Protein AF-A0A6M0C1S3-F1 (afdb_monomer_lite)

Foldseek 3Di:
DVVVVVVVVVVVVVCPDPVNVCVVVVVVCVVVVHPPDDDPVNVLVVLLVLLLVLLLQLLLLVLVDDVVVVPVVLVVLLVQLLVLLVVQLVVQCPDPPGPSLNSNVVSLVVQQDFSVNVSVVVVVCVVVVNDDRSNPSVSRCSRHLSNNLNSVVVSLVVVQVVVVVVVVVVVVVVVVVCPPDDDDDDDPDPPPRPPPDSVVSSVVVCVDSSNVSSNNSSVCNNPPVCVVVVD

Sequence (231 aa):
MDFFSDFLTLFLAKLQSPTLGFLIGGMVVAAVNSRLAIPDAIYKFIVFMLLIRVGLSGGMAIREADLLQMLLPAVFAMATGIAIVFIGRYTLGLLPNVKTVDAIATAGLFGAVSGSTLAAALSLMEEENILYEDWAGALYPFMDIPALVTAIVLASVYLSKQRDTAHEDLSKQEYLSKQGITARGYPKRDTAGQRVKIWPIIKESLQGSALSALLLGLALGILTQPERVYD

Radius of gyration: 24.74 Å; chains: 1; bounding box: 84×39×50 Å

pLDDT: mean 84.08, std 12.61, range [40.41, 97.56]

Secondary structure (DSSP, 8-state):
-HHHHHHHHHHHHHHTSHHHHHHHHHHHHHHTT------HHHHHHHHHHHHHHHHHHHHHHHHHS-HHHHHHHHHHHHHHHHHHHHHHHHHHHTSTT--HHHHHHHHHHHHS--HHHHHHHHHHHHHTT----GGGGGGHHHHHHHHHHHHHHHHHHHHHHHHHHHHHHHHHHHHHHTTTS---PPP----------HHHHHHHHHTSHHHHHHHHHHHHHHHS-THHHH-

Structure (mmCIF, N/CA/C/O backbone):
data_AF-A0A6M0C1S3-F1
#
_entry.id   AF-A0A6M0C1S3-F1
#
loop_
_atom_site.group_PDB
_atom_site.id
_atom_site.type_symbol
_atom_site.label_atom_id
_atom_site.label_alt_id
_atom_site.label_comp_id
_atom_site.label_asym_id
_atom_site.label_entity_id
_atom_site.label_seq_id
_atom_site.pdbx_PDB_ins_code
_atom_site.Cartn_x
_atom_site.Cartn_y
_atom_site.Cartn_z
_atom_site.occupancy
_atom_site.B_iso_or_equiv
_atom_site.auth_seq_id
_atom_site.auth_comp_id
_atom_site.auth_asym_id
_atom_site.auth_atom_id
_atom_site.pdbx_PDB_model_num
ATOM 1 N N . MET A 1 1 ? -29.155 -15.897 -26.712 1.00 59.28 1 MET A N 1
ATOM 2 C CA . MET A 1 1 ? -28.133 -14.881 -27.068 1.00 59.28 1 MET A CA 1
ATOM 3 C C . MET A 1 1 ? -27.863 -13.958 -25.877 1.00 59.28 1 MET A C 1
ATOM 5 O O . MET A 1 1 ? -27.246 -12.916 -26.037 1.00 59.28 1 MET A O 1
ATOM 9 N N . ASP A 1 2 ? -28.251 -14.387 -24.675 1.00 77.81 2 ASP A N 1
ATOM 10 C CA . ASP A 1 2 ? -28.462 -13.502 -23.528 1.00 77.81 2 ASP A CA 1
ATOM 11 C C . ASP A 1 2 ? -27.186 -13.283 -22.714 1.00 77.81 2 ASP A C 1
ATOM 13 O O . ASP A 1 2 ? -26.966 -12.207 -22.186 1.00 77.81 2 ASP A O 1
ATOM 17 N N . PHE A 1 3 ? -26.252 -14.240 -22.722 1.00 89.00 3 PHE A N 1
ATOM 18 C CA . PHE A 1 3 ? -24.993 -14.092 -21.985 1.00 89.00 3 PHE A CA 1
ATOM 19 C C . PHE A 1 3 ? -24.155 -12.887 -22.441 1.00 89.00 3 PHE A C 1
ATOM 21 O O . PHE A 1 3 ? -23.626 -12.156 -21.612 1.00 89.00 3 PHE A O 1
ATOM 28 N N . PHE A 1 4 ? -24.015 -12.670 -23.753 1.00 91.50 4 PHE A N 1
ATOM 29 C CA . PHE A 1 4 ? -23.198 -11.567 -24.268 1.00 91.50 4 PHE A CA 1
ATOM 30 C C . PHE A 1 4 ? -23.862 -10.209 -24.047 1.00 91.50 4 PHE A C 1
ATOM 32 O O . PHE A 1 4 ? -23.163 -9.248 -23.732 1.00 91.50 4 PHE A O 1
ATOM 39 N N . SER A 1 5 ? -25.189 -10.124 -24.189 1.00 91.69 5 SER A N 1
ATOM 40 C CA . SER A 1 5 ? -25.923 -8.900 -23.870 1.00 91.69 5 SER A CA 1
ATOM 41 C C . SER A 1 5 ? -25.873 -8.609 -22.377 1.00 91.69 5 SER A C 1
ATOM 43 O O . SER A 1 5 ? -25.579 -7.478 -22.004 1.00 91.69 5 SER A O 1
ATOM 45 N N . ASP A 1 6 ? -26.064 -9.613 -21.525 1.00 91.12 6 ASP A N 1
ATOM 46 C CA . ASP A 1 6 ? -26.030 -9.451 -20.073 1.00 91.12 6 ASP A CA 1
ATOM 47 C C . ASP A 1 6 ? -24.631 -9.052 -19.612 1.00 91.12 6 ASP A C 1
ATOM 49 O O . ASP A 1 6 ? -24.483 -8.051 -18.915 1.00 91.12 6 ASP A O 1
ATOM 53 N N . PHE A 1 7 ? -23.589 -9.753 -20.078 1.00 93.31 7 PHE A N 1
ATOM 54 C CA . PHE A 1 7 ? -22.198 -9.391 -19.812 1.00 93.31 7 PHE A CA 1
ATOM 55 C C . PHE A 1 7 ? -21.907 -7.954 -20.236 1.00 93.31 7 PHE A C 1
ATOM 57 O O . PHE A 1 7 ? -21.350 -7.197 -19.448 1.00 93.31 7 PHE A O 1
ATOM 64 N N . LEU A 1 8 ? -22.289 -7.559 -21.454 1.00 92.38 8 LEU A N 1
ATOM 65 C CA . LEU A 1 8 ? -22.021 -6.211 -21.948 1.00 92.38 8 LEU A CA 1
ATOM 66 C C . LEU A 1 8 ? -22.781 -5.157 -21.135 1.00 92.38 8 LEU A C 1
ATOM 68 O O . LEU A 1 8 ? -22.220 -4.109 -20.834 1.00 92.38 8 LEU A O 1
ATOM 72 N N . THR A 1 9 ? -24.019 -5.444 -20.734 1.00 92.25 9 THR A N 1
ATOM 73 C CA . THR A 1 9 ? -24.844 -4.531 -19.929 1.00 92.25 9 THR A CA 1
ATOM 74 C C . THR A 1 9 ? -24.263 -4.363 -18.524 1.00 92.25 9 THR A C 1
ATOM 76 O O . THR A 1 9 ? -24.089 -3.236 -18.066 1.00 92.25 9 THR A O 1
ATOM 79 N N . LEU A 1 10 ? -23.876 -5.461 -17.868 1.00 88.50 10 LEU A N 1
ATOM 80 C CA . LEU A 1 10 ? -23.198 -5.458 -16.566 1.00 88.50 10 LEU A CA 1
ATOM 81 C C . LEU A 1 10 ? -21.825 -4.783 -16.638 1.00 88.50 10 LEU A C 1
ATOM 83 O O . LEU A 1 10 ? -21.474 -3.995 -15.764 1.00 88.50 10 LEU A O 1
ATOM 87 N N . PHE A 1 11 ? -21.056 -5.056 -17.689 1.00 88.31 11 PHE A N 1
ATOM 88 C CA . PHE A 1 11 ? -19.749 -4.450 -17.909 1.00 88.31 11 PHE A CA 1
ATOM 89 C C . PHE A 1 11 ? -19.861 -2.937 -18.119 1.00 88.31 11 PHE A C 1
ATOM 91 O O . PHE A 1 11 ? -19.137 -2.179 -17.479 1.00 88.31 11 PHE A O 1
ATOM 98 N N . LEU A 1 12 ? -20.801 -2.484 -18.955 1.00 87.88 12 LEU A N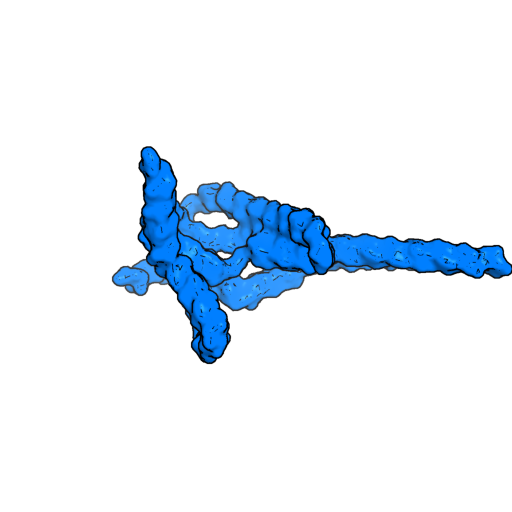 1
ATOM 99 C CA . LEU A 1 12 ? -21.075 -1.060 -19.163 1.00 87.88 12 LEU A CA 1
ATOM 100 C C . LEU A 1 12 ? -21.562 -0.387 -17.878 1.00 87.88 12 LEU A C 1
ATOM 102 O O . LEU A 1 12 ? -21.088 0.700 -17.558 1.00 87.88 12 LEU A O 1
ATOM 106 N N . ALA A 1 13 ? -22.437 -1.043 -17.113 1.00 85.44 13 ALA A N 1
ATOM 107 C CA . ALA A 1 13 ? -22.882 -0.540 -15.818 1.00 85.44 13 ALA A CA 1
ATOM 108 C C . ALA A 1 13 ? -21.708 -0.386 -14.838 1.00 85.44 13 ALA A C 1
ATOM 110 O O . ALA A 1 13 ? -21.607 0.626 -14.150 1.00 85.44 13 ALA A O 1
ATOM 111 N N . LYS A 1 14 ? -20.767 -1.339 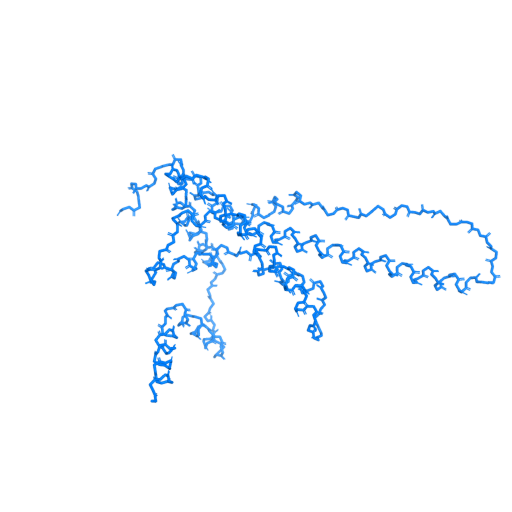-14.813 1.00 83.25 14 LYS A N 1
ATOM 112 C CA . LYS A 1 14 ? -19.568 -1.238 -13.971 1.00 83.25 14 LYS A CA 1
ATOM 113 C C . LYS A 1 14 ? -18.575 -0.190 -14.465 1.00 83.25 14 LYS A C 1
ATOM 115 O O . LYS A 1 14 ? -18.004 0.501 -13.630 1.00 83.25 14 LYS A O 1
ATOM 120 N N . LEU A 1 15 ? -18.420 0.008 -15.776 1.00 83.44 15 LEU A N 1
ATOM 121 C CA . LEU A 1 15 ? -17.620 1.109 -16.334 1.00 83.44 15 LEU A CA 1
ATOM 122 C C . LEU A 1 15 ? -18.151 2.499 -15.949 1.00 83.44 15 LEU A C 1
ATOM 124 O O . LEU A 1 15 ? -17.382 3.458 -15.950 1.00 83.44 15 LEU A O 1
ATOM 128 N N . GLN A 1 16 ? -19.441 2.608 -15.625 1.00 84.19 16 GLN A N 1
ATOM 129 C CA . GLN A 1 16 ? -20.083 3.844 -15.178 1.00 84.19 16 GLN A CA 1
ATOM 130 C C . GLN A 1 16 ? -19.929 4.113 -13.672 1.00 84.19 16 GLN A C 1
ATOM 132 O O . GLN A 1 16 ? -20.466 5.111 -13.191 1.00 84.19 16 GLN A O 1
ATOM 137 N N . SER A 1 17 ? -19.192 3.281 -12.924 1.00 84.12 17 SER A N 1
ATOM 138 C CA . SER A 1 17 ? -18.911 3.564 -11.514 1.00 84.12 17 SER A CA 1
ATOM 139 C C . SER A 1 17 ? -18.087 4.852 -11.363 1.00 84.12 17 SER A C 1
ATOM 141 O O . SER A 1 17 ? -17.223 5.131 -12.205 1.00 84.12 17 SER A O 1
ATOM 143 N N . PRO A 1 18 ? -18.286 5.643 -10.293 1.00 84.12 18 PRO A N 1
ATOM 144 C CA . PRO A 1 18 ? -17.523 6.868 -10.068 1.00 84.12 18 PRO A CA 1
ATOM 145 C C . PRO A 1 18 ? -16.012 6.639 -10.078 1.00 84.12 18 PRO A C 1
ATOM 147 O O . PRO A 1 18 ? -15.276 7.419 -10.681 1.00 84.12 18 PRO A O 1
ATOM 150 N N . THR A 1 19 ? -15.531 5.542 -9.485 1.00 82.25 19 THR A N 1
ATOM 151 C CA . THR A 1 19 ? -14.099 5.213 -9.444 1.00 82.25 19 THR A CA 1
ATOM 152 C C . THR A 1 19 ? -13.504 5.047 -10.843 1.00 82.25 19 THR A C 1
ATOM 154 O O . THR A 1 19 ? -12.467 5.641 -11.149 1.00 82.25 19 THR A O 1
ATOM 157 N N . LEU A 1 20 ? -14.161 4.273 -11.717 1.00 83.31 20 LEU A N 1
ATOM 158 C CA . LEU A 1 20 ? -13.698 4.082 -13.093 1.00 83.31 20 LEU A CA 1
ATOM 159 C C . LEU A 1 20 ? -13.927 5.330 -13.943 1.00 83.31 20 LEU A C 1
ATOM 161 O O . LEU A 1 20 ? -13.070 5.666 -14.757 1.00 83.31 20 LEU A O 1
ATOM 165 N N . GLY A 1 21 ? -15.012 6.066 -13.706 1.00 87.12 21 GLY A N 1
ATOM 166 C CA . GLY A 1 21 ? -15.276 7.357 -14.334 1.00 87.12 21 GLY A CA 1
ATOM 167 C C . GLY A 1 21 ? -14.171 8.378 -14.059 1.00 87.12 21 GLY A C 1
ATOM 168 O O . GLY A 1 21 ? -13.670 8.998 -14.996 1.00 87.12 21 GLY A O 1
ATOM 169 N N . PHE A 1 22 ? -13.717 8.512 -12.808 1.00 87.00 22 PHE A N 1
ATOM 170 C CA . PHE A 1 22 ? -12.589 9.381 -12.455 1.00 87.00 22 PHE A CA 1
ATOM 171 C C . PHE A 1 22 ? -11.262 8.890 -13.045 1.00 87.00 22 PHE A C 1
ATOM 173 O O . PHE A 1 22 ? -10.469 9.711 -13.508 1.00 87.00 22 PHE A O 1
ATOM 180 N N . LEU A 1 23 ? -11.024 7.574 -13.088 1.00 87.94 23 LEU A N 1
ATOM 181 C CA . LEU A 1 23 ? -9.828 6.995 -13.708 1.00 87.94 23 LEU A CA 1
ATOM 182 C C . LEU A 1 23 ? -9.786 7.267 -15.222 1.00 87.94 23 LEU A C 1
ATOM 184 O O . LEU A 1 23 ? -8.805 7.806 -15.733 1.00 87.94 23 LEU A O 1
ATOM 188 N N . ILE A 1 24 ? -10.854 6.915 -15.941 1.00 89.88 24 ILE A N 1
ATOM 189 C CA . ILE A 1 24 ? -10.973 7.089 -17.394 1.00 89.88 24 ILE A CA 1
ATOM 190 C C . ILE A 1 24 ? -11.005 8.574 -17.743 1.00 89.88 24 ILE A C 1
ATOM 192 O O . ILE A 1 24 ? -10.278 9.007 -18.633 1.00 89.88 24 ILE A O 1
ATOM 196 N N . GLY A 1 25 ? -11.785 9.373 -17.016 1.00 90.19 25 GLY A N 1
ATOM 197 C CA . GLY A 1 25 ? -11.837 10.822 -17.177 1.00 90.19 25 GLY A CA 1
ATOM 198 C C . GLY A 1 25 ? -10.468 11.464 -16.967 1.00 90.19 25 GLY A C 1
ATOM 199 O O . GLY A 1 25 ? -10.034 12.252 -17.803 1.00 90.19 25 GLY A O 1
ATOM 200 N N . GLY A 1 26 ? -9.740 11.068 -15.920 1.00 90.62 26 GLY A N 1
ATOM 201 C CA . GLY A 1 26 ? -8.367 11.508 -15.675 1.00 90.62 26 GLY A CA 1
ATOM 202 C C . GLY A 1 26 ? -7.417 11.150 -16.820 1.00 90.62 26 GLY A C 1
ATOM 203 O O . GLY A 1 26 ? -6.659 12.006 -17.273 1.00 90.62 26 GLY A O 1
ATOM 204 N N . MET A 1 27 ? -7.504 9.924 -17.351 1.00 91.81 27 MET A N 1
ATOM 205 C CA . MET A 1 27 ? -6.729 9.504 -18.526 1.00 91.81 27 MET A CA 1
ATOM 206 C C . MET A 1 27 ? -7.068 10.324 -19.773 1.00 91.81 27 MET A C 1
ATOM 208 O O . MET A 1 27 ? -6.158 10.753 -20.476 1.00 91.81 27 MET A O 1
ATOM 212 N N . VAL A 1 28 ? -8.349 10.584 -20.044 1.00 94.00 28 VAL A N 1
ATOM 213 C CA . VAL A 1 28 ? -8.787 11.399 -21.190 1.00 94.00 28 VAL A CA 1
ATOM 214 C C . VAL A 1 28 ? -8.300 12.841 -21.047 1.00 94.00 28 VAL A C 1
ATOM 216 O O . VAL A 1 28 ? -7.750 13.398 -21.995 1.00 94.00 28 VAL A O 1
ATOM 219 N N . VAL A 1 29 ? -8.434 13.432 -19.857 1.00 93.62 29 VAL A N 1
ATOM 220 C CA . VAL A 1 29 ? -7.948 14.785 -19.543 1.00 93.62 29 VAL A CA 1
ATOM 221 C C . VAL A 1 29 ? -6.427 14.880 -19.719 1.00 93.62 29 VAL A C 1
ATOM 223 O O . VAL A 1 29 ? -5.935 15.853 -20.295 1.00 93.62 29 VAL A O 1
ATOM 226 N N . ALA A 1 30 ? -5.679 13.862 -19.290 1.00 91.19 30 ALA A N 1
ATOM 227 C CA . ALA A 1 30 ? -4.238 13.777 -19.518 1.00 91.19 30 ALA A CA 1
ATOM 228 C C . ALA A 1 30 ? -3.895 13.594 -21.008 1.00 91.19 30 ALA A C 1
ATOM 230 O O . ALA A 1 30 ? -2.971 14.235 -21.507 1.00 91.19 30 ALA A O 1
ATOM 231 N N . ALA A 1 31 ? -4.659 12.779 -21.743 1.00 95.00 31 ALA A N 1
ATOM 232 C CA . ALA A 1 31 ? -4.449 12.519 -23.168 1.00 95.00 31 ALA A CA 1
ATOM 233 C C . ALA A 1 31 ? -4.660 13.766 -24.042 1.00 95.00 31 ALA A C 1
ATOM 235 O O . ALA A 1 31 ? -3.946 13.949 -25.026 1.00 95.00 31 ALA A O 1
ATOM 236 N N . VAL A 1 32 ? -5.576 14.665 -23.662 1.00 96.19 32 VAL A N 1
ATOM 237 C CA . VAL A 1 32 ? -5.743 15.978 -24.321 1.00 96.19 32 VAL A CA 1
ATOM 238 C C . VAL A 1 32 ? -4.725 17.026 -23.850 1.00 96.19 32 VAL A C 1
ATOM 240 O O . VAL A 1 32 ? -4.855 18.206 -24.171 1.00 96.19 32 VAL A O 1
ATOM 243 N N . ASN A 1 33 ? -3.701 16.605 -23.099 1.00 91.19 33 ASN A N 1
ATOM 244 C CA . ASN A 1 33 ? -2.623 17.440 -22.572 1.00 91.19 33 ASN A CA 1
ATOM 245 C C . ASN A 1 33 ? -3.136 18.612 -21.710 1.00 91.19 33 ASN A C 1
ATOM 247 O O . ASN A 1 33 ? -2.595 19.723 -21.734 1.00 91.19 33 ASN A O 1
ATOM 251 N N . SER A 1 34 ? -4.226 18.374 -20.972 1.00 91.62 34 SER A N 1
ATOM 252 C CA . SER A 1 34 ? -4.797 19.360 -20.060 1.00 91.62 34 SER A CA 1
ATOM 253 C C . SER A 1 34 ? -3.808 19.710 -18.952 1.00 91.62 34 SER A C 1
ATOM 255 O O . SER A 1 34 ? -3.095 18.858 -18.428 1.00 91.62 34 SER A O 1
ATOM 257 N N . ARG A 1 35 ? -3.821 20.975 -18.530 1.00 86.25 35 ARG A N 1
ATOM 258 C CA . ARG A 1 35 ? -3.046 21.453 -17.375 1.00 86.25 35 ARG A CA 1
ATOM 259 C C . ARG A 1 35 ? -3.769 21.235 -16.045 1.00 86.25 35 ARG A C 1
ATOM 261 O O . ARG A 1 35 ? -3.386 21.839 -15.045 1.00 86.25 35 ARG A O 1
ATOM 268 N N . LEU A 1 36 ? -4.829 20.422 -16.033 1.00 84.75 36 LEU A N 1
ATOM 269 C CA . LEU A 1 36 ? -5.534 20.057 -14.811 1.00 84.75 36 LEU A CA 1
ATOM 270 C C . LEU A 1 36 ? -4.611 19.199 -13.939 1.00 84.75 36 LEU A C 1
ATOM 272 O O . LEU A 1 36 ? -4.520 17.987 -14.105 1.00 84.75 36 LEU A O 1
ATOM 276 N N . ALA A 1 37 ? -3.918 19.853 -13.014 1.00 83.19 37 ALA A N 1
ATOM 277 C CA . ALA A 1 37 ? -3.067 19.22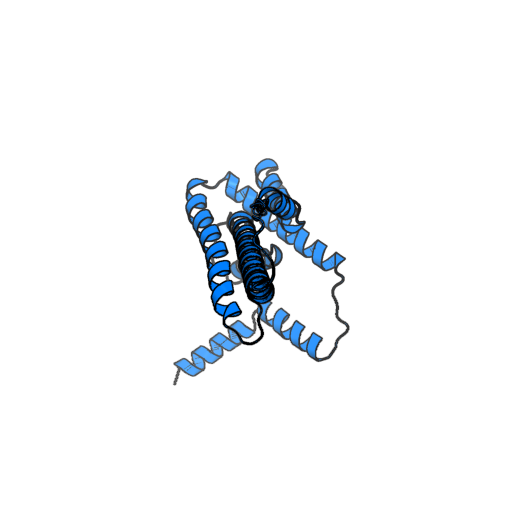1 -12.023 1.00 83.19 37 ALA A CA 1
ATOM 278 C C . ALA A 1 37 ? -3.566 19.606 -10.632 1.00 83.19 37 ALA A C 1
ATOM 280 O O . ALA A 1 37 ? -3.736 20.787 -10.325 1.00 83.19 37 ALA A O 1
ATOM 281 N N . ILE A 1 38 ? -3.793 18.605 -9.784 1.00 86.62 38 ILE A N 1
ATOM 282 C CA . ILE A 1 38 ? -4.079 18.831 -8.369 1.00 86.62 38 ILE A CA 1
ATOM 283 C C . ILE A 1 38 ? -2.740 19.131 -7.682 1.00 86.62 38 ILE A C 1
ATOM 285 O O . ILE A 1 38 ? -1.817 18.321 -7.800 1.00 86.62 38 ILE A O 1
ATOM 289 N N . PRO A 1 39 ? -2.590 20.269 -6.979 1.00 91.62 39 PRO A N 1
ATOM 290 C CA . PRO A 1 39 ? -1.355 20.572 -6.268 1.00 91.62 39 PRO A CA 1
ATOM 291 C C . PRO A 1 39 ? -1.011 19.481 -5.247 1.00 91.62 39 PRO A C 1
ATOM 293 O O . PRO A 1 39 ? -1.883 19.012 -4.515 1.00 91.62 39 PRO A O 1
ATOM 296 N N . ASP A 1 40 ? 0.271 19.130 -5.141 1.00 88.44 40 ASP A N 1
ATOM 297 C CA . ASP A 1 40 ? 0.755 18.055 -4.258 1.00 88.44 40 ASP A CA 1
ATOM 298 C C . ASP A 1 40 ? 0.343 18.255 -2.786 1.00 88.44 40 ASP A C 1
ATOM 300 O O . ASP A 1 40 ? -0.017 17.307 -2.091 1.00 88.44 40 ASP A O 1
ATOM 304 N N . ALA A 1 41 ? 0.294 19.507 -2.320 1.00 92.44 41 ALA A N 1
ATOM 305 C CA . ALA A 1 41 ? -0.194 19.836 -0.981 1.00 92.44 41 ALA A CA 1
ATOM 306 C C . ALA A 1 41 ? -1.661 19.420 -0.759 1.00 92.44 41 ALA A C 1
ATOM 308 O O . ALA A 1 41 ? -1.994 18.894 0.301 1.00 92.44 41 ALA A O 1
ATOM 309 N N . ILE A 1 42 ? -2.525 19.613 -1.763 1.00 92.19 42 ILE A N 1
ATOM 310 C CA . ILE A 1 42 ? -3.942 19.234 -1.699 1.00 92.19 42 ILE A CA 1
ATOM 311 C C . ILE A 1 42 ? -4.077 17.713 -1.713 1.00 92.19 42 ILE A C 1
ATOM 313 O O . ILE A 1 42 ? -4.803 17.160 -0.892 1.00 92.19 42 ILE A O 1
ATOM 317 N N . TYR A 1 43 ? -3.326 17.029 -2.581 1.00 87.00 43 TYR A N 1
ATOM 318 C CA . TYR A 1 43 ? -3.297 15.567 -2.612 1.00 87.00 43 TYR A CA 1
ATOM 319 C C . TYR A 1 43 ? -2.894 14.984 -1.251 1.00 87.00 43 TYR A C 1
ATOM 321 O O . TYR A 1 43 ? -3.621 14.174 -0.679 1.00 87.00 43 TYR A O 1
ATOM 329 N N . LYS A 1 44 ? -1.777 15.451 -0.681 1.00 87.19 44 LYS A N 1
ATOM 330 C CA . LYS A 1 44 ? -1.293 15.005 0.633 1.00 87.19 44 LYS A CA 1
ATOM 331 C C . LYS A 1 44 ? -2.297 15.278 1.747 1.00 87.19 44 LYS A C 1
ATOM 333 O O . LYS A 1 44 ? -2.475 14.420 2.606 1.00 87.19 44 LYS A O 1
ATOM 338 N N . PHE A 1 45 ? -2.959 16.434 1.724 1.00 90.06 45 PHE A N 1
ATOM 339 C CA . PHE A 1 45 ? -3.993 16.773 2.698 1.00 90.06 45 PHE A CA 1
ATOM 340 C C . PHE A 1 45 ? -5.203 15.832 2.609 1.00 90.06 45 PHE A C 1
ATOM 342 O O . PHE A 1 45 ? -5.636 15.311 3.634 1.00 90.06 45 PHE A O 1
ATOM 349 N N . ILE A 1 46 ? -5.704 15.552 1.401 1.00 88.69 46 ILE A N 1
ATOM 350 C CA . ILE A 1 46 ? -6.824 14.621 1.187 1.00 88.69 46 ILE A CA 1
ATOM 351 C C . ILE A 1 46 ? -6.455 13.221 1.683 1.00 88.69 46 ILE A C 1
ATOM 353 O O . ILE A 1 46 ? -7.211 12.621 2.443 1.00 88.69 46 ILE A O 1
ATOM 357 N N . VAL A 1 47 ? -5.280 12.709 1.304 1.00 85.44 47 VAL A N 1
ATOM 358 C CA . VAL A 1 47 ? -4.815 11.379 1.729 1.00 85.44 47 VAL A CA 1
ATOM 359 C C . VAL A 1 47 ? -4.657 11.305 3.245 1.00 85.44 47 VAL A C 1
ATOM 361 O O . VAL A 1 47 ? -5.085 10.332 3.859 1.00 85.44 47 VAL A O 1
ATOM 364 N N . PHE A 1 48 ? -4.089 12.340 3.862 1.00 88.19 48 PHE A N 1
ATOM 365 C CA . PHE A 1 48 ? -3.980 12.444 5.313 1.00 88.19 48 PHE A CA 1
ATOM 366 C C . PHE A 1 48 ? -5.355 12.407 5.993 1.00 88.19 48 PHE A C 1
ATOM 368 O O . PHE A 1 48 ? -5.550 11.627 6.922 1.00 88.19 48 PHE A O 1
ATOM 375 N N . MET A 1 49 ? -6.318 13.197 5.508 1.00 89.12 49 MET A N 1
ATOM 376 C CA . MET A 1 49 ? -7.674 13.241 6.058 1.00 89.12 49 MET A CA 1
ATOM 377 C C . MET A 1 49 ? -8.382 11.887 5.929 1.00 89.12 49 MET A C 1
ATOM 379 O O . MET A 1 49 ? -8.971 11.408 6.896 1.00 89.12 49 MET A O 1
ATOM 383 N N . LEU A 1 50 ? -8.286 11.246 4.758 1.00 87.94 50 LEU A N 1
ATOM 384 C CA . LEU A 1 50 ? -8.848 9.917 4.517 1.00 87.94 50 LEU A CA 1
ATOM 385 C C . LEU A 1 50 ? -8.237 8.872 5.452 1.00 87.94 50 LEU A C 1
ATOM 387 O O . LEU A 1 50 ? -8.966 8.077 6.034 1.00 87.94 50 LEU A O 1
ATOM 391 N N . LEU A 1 51 ? -6.918 8.894 5.645 1.00 87.81 51 LEU A N 1
ATOM 392 C CA . LEU A 1 51 ? -6.240 7.930 6.508 1.00 87.81 51 LEU A CA 1
ATOM 393 C C . LEU A 1 51 ? -6.531 8.138 7.987 1.00 87.81 51 LEU A C 1
ATOM 395 O O . LEU A 1 51 ? -6.688 7.154 8.704 1.00 87.81 51 LEU A O 1
ATOM 399 N N . ILE A 1 52 ? -6.657 9.387 8.439 1.00 88.81 52 ILE A N 1
ATOM 400 C CA . ILE A 1 52 ? -7.144 9.664 9.792 1.00 88.81 52 ILE A CA 1
ATOM 401 C C .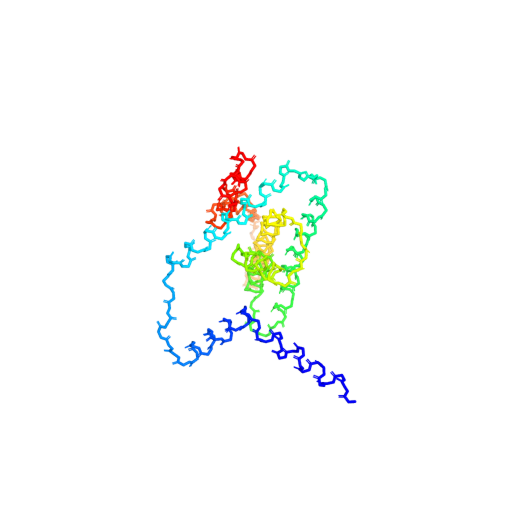 ILE A 1 52 ? -8.565 9.142 9.956 1.00 88.81 52 ILE A C 1
ATOM 403 O O . ILE A 1 52 ? -8.820 8.461 10.941 1.00 88.81 52 ILE A O 1
ATOM 407 N N . ARG A 1 53 ? -9.473 9.422 9.009 1.00 86.62 53 ARG A N 1
ATOM 408 C CA . ARG A 1 53 ? -10.865 8.949 9.064 1.00 86.62 53 ARG A CA 1
ATOM 409 C C . ARG A 1 53 ? -10.920 7.424 9.162 1.00 86.62 53 ARG A C 1
ATOM 411 O O . ARG A 1 53 ? -11.503 6.896 10.099 1.00 86.62 53 ARG A O 1
ATOM 418 N N . VAL A 1 54 ? -10.244 6.730 8.247 1.00 85.94 54 VAL A N 1
ATOM 419 C CA . VAL A 1 54 ? -10.167 5.261 8.230 1.00 85.94 54 VAL A CA 1
ATOM 420 C C . VAL A 1 54 ? -9.547 4.721 9.520 1.00 85.94 54 VAL A C 1
ATOM 422 O O . VAL A 1 54 ? -10.049 3.753 10.084 1.00 85.94 54 VAL A O 1
ATOM 425 N N . GLY A 1 55 ? -8.481 5.351 10.017 1.00 88.69 55 GLY A N 1
ATOM 426 C CA . GLY A 1 55 ? -7.848 4.961 11.274 1.00 88.69 55 GLY A CA 1
ATOM 427 C C . GLY A 1 55 ? -8.779 5.145 12.467 1.00 88.69 55 GLY A C 1
ATOM 428 O O . GLY A 1 55 ? -8.846 4.278 13.326 1.00 88.69 55 GLY A O 1
ATOM 429 N N . LEU A 1 56 ? -9.528 6.243 12.504 1.00 88.50 56 LEU A N 1
ATOM 430 C CA . LEU A 1 56 ? -10.475 6.567 13.565 1.00 88.50 56 LEU A CA 1
ATOM 431 C C . LEU A 1 56 ? -11.611 5.541 13.624 1.00 88.50 56 LEU A C 1
ATOM 433 O O . LEU A 1 56 ? -11.855 4.982 14.692 1.00 88.50 56 LEU A O 1
ATOM 437 N N . SER A 1 57 ? -12.209 5.214 12.473 1.00 83.44 57 SER A N 1
ATOM 438 C CA . SER A 1 57 ? -13.189 4.127 12.336 1.00 83.44 57 SER A CA 1
ATOM 439 C C . SER A 1 57 ? -12.618 2.777 12.768 1.00 83.44 57 SER A C 1
ATOM 441 O O . SER A 1 57 ? -13.212 2.095 13.599 1.00 83.44 57 SER A O 1
ATOM 443 N N . GLY A 1 58 ? -11.415 2.428 12.301 1.00 86.31 58 GLY A N 1
ATOM 444 C CA . GLY A 1 58 ? -10.760 1.183 12.700 1.00 86.31 58 GLY A CA 1
ATOM 445 C C . GLY A 1 58 ? -10.431 1.125 14.195 1.00 86.31 58 GLY A C 1
ATOM 446 O O . GLY A 1 58 ? -10.499 0.061 14.799 1.00 86.31 58 GLY A O 1
ATOM 447 N N . GLY A 1 59 ? -10.096 2.259 14.815 1.00 87.88 59 GLY A N 1
ATOM 448 C CA . GLY A 1 59 ? -9.749 2.342 16.232 1.00 87.88 59 GLY A CA 1
ATOM 449 C C . GLY A 1 59 ? -10.964 2.155 17.135 1.00 87.88 59 GLY A C 1
ATOM 450 O O . GLY A 1 59 ? -10.870 1.452 18.140 1.00 87.88 59 GLY A O 1
ATOM 451 N N . MET A 1 60 ? -12.107 2.731 16.745 1.00 86.19 60 MET A N 1
ATOM 452 C CA . MET A 1 60 ? -13.393 2.476 17.401 1.00 86.19 60 MET A CA 1
ATOM 453 C C . MET A 1 60 ? -13.763 0.994 17.306 1.00 86.19 60 MET A C 1
ATOM 455 O O . MET A 1 60 ? -14.036 0.363 18.322 1.00 86.19 60 MET A O 1
ATOM 459 N N . ALA A 1 61 ? -13.654 0.409 16.110 1.00 85.12 61 ALA A N 1
ATOM 460 C CA . ALA A 1 61 ? -13.960 -0.999 15.888 1.00 85.12 61 ALA A CA 1
ATOM 461 C C . ALA A 1 61 ? -13.072 -1.939 16.718 1.00 85.12 61 ALA A C 1
ATOM 463 O O . ALA A 1 61 ? -13.572 -2.868 17.339 1.00 85.12 61 ALA A O 1
ATOM 464 N N . ILE A 1 62 ? -11.761 -1.678 16.803 1.00 86.06 62 ILE A N 1
ATOM 465 C CA . ILE A 1 62 ? -10.825 -2.477 17.620 1.00 86.06 62 ILE A CA 1
ATOM 466 C C . ILE A 1 62 ? -11.213 -2.488 19.099 1.00 86.06 62 ILE A C 1
ATOM 468 O O . ILE A 1 62 ? -10.988 -3.481 19.788 1.00 86.06 62 ILE A O 1
ATOM 472 N N . ARG A 1 63 ? -11.755 -1.380 19.609 1.00 81.25 63 ARG A N 1
ATOM 473 C CA . ARG A 1 63 ? -12.139 -1.263 21.017 1.00 81.25 63 ARG A CA 1
ATOM 474 C C . ARG A 1 63 ? -13.293 -2.199 21.383 1.00 81.25 63 ARG A C 1
ATOM 476 O O . ARG A 1 63 ? -13.375 -2.623 22.534 1.00 81.25 63 ARG A O 1
ATOM 483 N N . GLU A 1 64 ? -14.157 -2.498 20.423 1.00 76.00 64 GLU A N 1
ATOM 484 C CA . GLU A 1 64 ? -15.339 -3.347 20.598 1.00 76.00 64 GLU A CA 1
ATOM 485 C C . GLU A 1 64 ? -15.131 -4.771 20.056 1.00 76.00 64 GLU A C 1
ATOM 487 O O . GLU A 1 64 ? -15.843 -5.693 20.455 1.00 76.00 64 GLU A O 1
ATOM 492 N N . ALA A 1 65 ? -14.139 -4.966 19.183 1.00 76.88 65 ALA A N 1
ATOM 493 C CA . ALA A 1 65 ? -13.866 -6.227 18.508 1.00 76.88 65 ALA A CA 1
ATOM 494 C C . ALA A 1 65 ? -13.082 -7.239 19.358 1.00 76.88 65 ALA A C 1
ATOM 496 O O . ALA A 1 65 ? -12.293 -6.911 20.248 1.00 76.88 65 ALA A O 1
ATOM 497 N N . ASP A 1 66 ? -13.237 -8.513 18.997 1.00 79.62 66 ASP A N 1
ATOM 498 C CA . ASP A 1 66 ? -12.389 -9.594 19.485 1.00 79.62 66 ASP A CA 1
ATOM 499 C C . ASP A 1 66 ? -11.071 -9.623 18.694 1.00 79.62 66 ASP A C 1
ATOM 501 O O . ASP A 1 66 ? -11.018 -10.034 17.531 1.00 79.62 66 ASP A O 1
ATOM 505 N N . LEU A 1 67 ? -9.977 -9.210 19.338 1.00 81.12 67 LEU A N 1
ATOM 506 C CA . LEU A 1 67 ? -8.634 -9.176 18.745 1.00 81.12 67 LEU A CA 1
ATOM 507 C C . LEU A 1 67 ? -8.186 -10.533 18.174 1.00 81.12 67 LEU A C 1
ATOM 509 O O . LEU A 1 67 ? -7.360 -10.572 17.257 1.00 81.12 67 LEU A O 1
ATOM 513 N N . LEU A 1 68 ? -8.715 -11.653 18.682 1.00 85.44 68 LEU A N 1
ATOM 514 C CA . LEU A 1 68 ? -8.420 -12.980 18.135 1.00 85.44 68 LEU A CA 1
ATOM 515 C C . LEU A 1 68 ? -8.985 -13.162 16.724 1.00 85.44 68 LEU A C 1
ATOM 517 O O . LEU A 1 68 ? -8.351 -13.827 15.904 1.00 85.44 68 LEU A O 1
ATOM 521 N N . GLN A 1 69 ? -10.125 -12.543 16.413 1.00 85.75 69 GLN A N 1
ATOM 522 C CA . GLN A 1 69 ? -10.730 -12.601 15.080 1.00 85.75 69 GLN A CA 1
ATOM 523 C C . GLN A 1 69 ? -9.904 -11.821 14.053 1.00 85.75 69 GLN A C 1
ATOM 525 O O . GLN A 1 69 ? -9.827 -12.225 12.896 1.00 85.75 69 GLN A O 1
ATOM 530 N N . MET A 1 70 ? -9.203 -10.769 14.488 1.00 88.44 70 MET A N 1
ATOM 531 C CA . MET A 1 70 ? -8.307 -9.979 13.638 1.00 88.44 70 MET A CA 1
ATOM 532 C C . MET A 1 70 ? -7.000 -10.699 13.298 1.00 88.44 70 MET A C 1
ATOM 534 O O . MET A 1 70 ? -6.393 -10.429 12.259 1.00 88.44 70 MET A O 1
ATOM 538 N N . LEU A 1 71 ? -6.544 -11.608 14.166 1.00 90.88 71 LEU A N 1
ATOM 539 C CA . LEU A 1 71 ? -5.241 -12.257 14.027 1.00 90.88 71 LEU A CA 1
ATOM 540 C C . LEU A 1 71 ? -5.134 -13.040 12.715 1.00 90.88 71 LEU A C 1
ATOM 542 O O . LEU A 1 71 ? -4.124 -12.944 12.017 1.00 90.88 71 LEU A O 1
ATOM 546 N N . LEU A 1 72 ? -6.174 -13.801 12.366 1.00 93.56 72 LEU A N 1
ATOM 547 C CA . LEU A 1 72 ? -6.158 -14.634 11.168 1.00 93.56 72 LEU A CA 1
ATOM 548 C C . LEU A 1 72 ? -6.108 -13.772 9.885 1.00 93.56 72 LEU A C 1
ATOM 550 O O . LEU A 1 72 ? -5.194 -13.985 9.082 1.00 93.56 72 LEU A O 1
ATOM 554 N N . PRO A 1 73 ? -6.968 -12.750 9.695 1.00 93.75 73 PRO A N 1
ATOM 555 C CA . PRO A 1 73 ? -6.862 -11.832 8.559 1.00 93.75 73 PRO A CA 1
ATOM 556 C C . PRO A 1 73 ? -5.562 -11.027 8.528 1.00 93.75 73 PRO A C 1
ATOM 558 O O . PRO A 1 73 ? -5.020 -10.817 7.447 1.00 93.75 73 PRO A O 1
ATOM 561 N N . ALA A 1 74 ? -4.993 -10.650 9.677 1.00 93.62 74 ALA A N 1
ATOM 562 C CA . ALA A 1 74 ? -3.685 -9.993 9.732 1.00 93.62 74 ALA A CA 1
ATOM 563 C C . ALA A 1 74 ? -2.551 -10.890 9.210 1.00 93.62 74 ALA A C 1
ATOM 565 O O . ALA A 1 74 ? -1.690 -10.431 8.455 1.00 93.62 74 ALA A O 1
ATOM 566 N N . VAL A 1 75 ? -2.566 -12.182 9.550 1.00 96.06 75 VAL A N 1
ATOM 567 C CA . VAL A 1 75 ? -1.606 -13.160 9.013 1.00 96.06 75 VAL A CA 1
ATOM 568 C C . VAL A 1 75 ? -1.787 -13.332 7.505 1.00 96.06 75 VAL A C 1
ATOM 570 O O . VAL A 1 75 ? -0.796 -13.352 6.775 1.00 96.06 75 VAL A O 1
ATOM 573 N N . PHE A 1 76 ? -3.026 -13.406 7.011 1.00 96.19 76 PHE A N 1
ATOM 574 C CA . PHE A 1 76 ? -3.282 -13.484 5.571 1.00 96.19 76 PHE A CA 1
ATOM 575 C C . PHE A 1 76 ? -2.881 -12.208 4.829 1.00 96.19 76 PHE A C 1
ATOM 577 O O . PHE A 1 76 ? -2.308 -12.308 3.745 1.00 96.19 76 PHE A O 1
ATOM 584 N N . ALA A 1 77 ? -3.108 -11.026 5.402 1.00 94.88 77 ALA A N 1
ATOM 585 C CA . ALA A 1 77 ? -2.670 -9.752 4.837 1.00 94.88 77 ALA A CA 1
ATOM 586 C C . ALA A 1 77 ? -1.140 -9.717 4.687 1.00 94.88 77 ALA A C 1
ATOM 588 O O . ALA A 1 77 ? -0.620 -9.433 3.606 1.00 94.88 77 ALA A O 1
ATOM 589 N N . MET A 1 78 ? -0.419 -10.128 5.733 1.00 96.50 78 MET A N 1
ATOM 590 C CA . MET A 1 78 ? 1.037 -10.280 5.712 1.00 96.50 78 MET A CA 1
ATOM 591 C C . MET A 1 78 ? 1.502 -11.278 4.651 1.00 96.50 78 MET A C 1
ATOM 593 O O . MET A 1 78 ? 2.365 -10.959 3.831 1.00 96.50 78 MET A O 1
ATOM 597 N N . ALA A 1 79 ? 0.931 -12.482 4.648 1.00 97.44 79 ALA A N 1
ATOM 598 C CA . ALA A 1 79 ? 1.288 -13.526 3.695 1.00 97.44 79 ALA A CA 1
ATOM 599 C C . ALA A 1 79 ? 1.026 -13.081 2.251 1.00 97.44 79 ALA A C 1
ATOM 601 O O . ALA A 1 79 ? 1.849 -13.339 1.376 1.00 97.44 79 ALA A O 1
ATOM 602 N N . THR A 1 80 ? -0.073 -12.365 2.014 1.00 96.50 80 THR A N 1
ATOM 603 C CA . THR A 1 80 ? -0.445 -11.832 0.699 1.00 96.50 80 THR A CA 1
ATOM 604 C C . THR A 1 80 ? 0.552 -10.779 0.231 1.00 96.50 80 THR A C 1
ATOM 606 O O . THR A 1 80 ? 1.059 -10.891 -0.883 1.00 96.50 80 THR A O 1
ATOM 609 N N . GLY A 1 81 ? 0.910 -9.811 1.081 1.00 95.88 81 GLY A N 1
ATOM 610 C CA . GLY A 1 81 ? 1.924 -8.804 0.754 1.00 95.88 81 GLY A CA 1
ATOM 611 C C . GLY A 1 81 ? 3.265 -9.444 0.380 1.00 95.88 81 GLY A C 1
ATOM 612 O O . GLY A 1 81 ? 3.831 -9.148 -0.671 1.00 95.88 81 GLY A O 1
ATOM 613 N N . ILE A 1 82 ? 3.735 -10.407 1.180 1.00 97.19 82 ILE A N 1
ATOM 614 C CA . ILE A 1 82 ? 4.962 -11.170 0.897 1.00 97.19 82 ILE A CA 1
ATOM 615 C C . ILE A 1 82 ? 4.834 -11.951 -0.421 1.00 97.19 82 ILE A C 1
ATOM 617 O O . ILE A 1 82 ? 5.745 -11.918 -1.254 1.00 97.19 82 ILE A O 1
ATOM 621 N N . ALA A 1 83 ? 3.712 -12.641 -0.635 1.00 97.56 83 ALA A N 1
ATOM 622 C CA . ALA A 1 83 ? 3.465 -13.430 -1.836 1.00 97.56 83 ALA A CA 1
ATOM 623 C C . ALA A 1 83 ? 3.485 -12.565 -3.101 1.00 97.56 83 ALA A C 1
ATOM 625 O O . ALA A 1 83 ? 4.128 -12.952 -4.075 1.00 97.56 83 ALA A O 1
ATOM 626 N N . ILE A 1 84 ? 2.866 -11.380 -3.080 1.00 96.19 84 ILE A N 1
ATOM 627 C CA . ILE A 1 84 ? 2.886 -10.435 -4.206 1.00 96.19 84 ILE A CA 1
ATOM 628 C C . ILE A 1 84 ? 4.324 -10.036 -4.549 1.00 96.19 84 ILE A C 1
ATOM 630 O O . ILE A 1 84 ? 4.683 -10.032 -5.727 1.00 96.19 84 ILE A O 1
ATOM 634 N N . VAL A 1 85 ? 5.176 -9.780 -3.551 1.00 97.19 85 VAL A N 1
ATOM 635 C CA . VAL A 1 85 ? 6.590 -9.447 -3.792 1.00 97.19 85 VAL A CA 1
ATOM 636 C C . VAL A 1 85 ? 7.319 -10.594 -4.496 1.00 97.19 85 VAL A C 1
ATOM 638 O O . VAL A 1 85 ? 8.058 -10.367 -5.457 1.00 97.19 85 VAL A O 1
ATOM 641 N N . PHE A 1 86 ? 7.112 -11.836 -4.052 1.00 96.69 86 PHE A N 1
ATOM 642 C CA . PHE A 1 86 ? 7.723 -13.001 -4.695 1.00 96.69 86 PHE A CA 1
ATOM 643 C C . PHE A 1 86 ? 7.192 -13.222 -6.109 1.00 96.69 86 PHE A C 1
ATOM 645 O O . PHE A 1 86 ? 7.992 -13.394 -7.028 1.00 96.69 86 PHE A O 1
ATOM 652 N N . ILE A 1 87 ? 5.872 -13.187 -6.293 1.00 96.50 87 ILE A N 1
ATOM 653 C CA . ILE A 1 87 ? 5.235 -13.353 -7.600 1.00 96.50 87 ILE A CA 1
ATOM 654 C C . ILE A 1 87 ? 5.753 -12.279 -8.552 1.00 96.50 87 ILE A C 1
ATOM 656 O O . ILE A 1 87 ? 6.287 -12.624 -9.600 1.00 96.50 87 ILE A O 1
ATOM 660 N N . GLY A 1 88 ? 5.687 -11.004 -8.163 1.00 95.19 88 GLY A N 1
ATOM 661 C CA . GLY A 1 88 ? 6.135 -9.879 -8.978 1.00 95.19 88 GLY A CA 1
ATOM 662 C C . GLY A 1 88 ? 7.620 -9.952 -9.324 1.00 95.19 88 GLY A C 1
ATOM 663 O O . GLY A 1 88 ? 7.986 -9.729 -10.475 1.00 95.19 88 GLY A O 1
ATOM 664 N N . ARG A 1 89 ? 8.484 -10.353 -8.380 1.00 94.06 89 ARG A N 1
ATOM 665 C CA . ARG A 1 89 ? 9.911 -10.587 -8.657 1.00 94.06 89 ARG A CA 1
ATOM 666 C C . ARG A 1 89 ? 10.105 -11.580 -9.802 1.00 94.06 89 ARG A C 1
ATOM 668 O O . ARG A 1 89 ? 10.954 -11.343 -10.659 1.00 94.06 89 ARG A O 1
ATOM 675 N N . TYR A 1 90 ? 9.385 -12.701 -9.783 1.00 93.25 90 TYR A N 1
ATOM 676 C CA . TYR A 1 90 ? 9.536 -13.733 -10.806 1.00 93.25 90 TYR A CA 1
ATOM 677 C C . TYR A 1 90 ? 8.859 -13.332 -12.114 1.00 93.25 90 TYR A C 1
ATOM 679 O O . TYR A 1 90 ? 9.488 -13.421 -13.160 1.00 93.25 90 TYR A O 1
ATOM 687 N N . THR A 1 91 ? 7.618 -12.854 -12.079 1.00 95.06 91 THR A N 1
ATOM 688 C CA . THR A 1 91 ? 6.864 -12.520 -13.293 1.00 95.06 91 THR A CA 1
ATOM 689 C C . THR A 1 91 ? 7.463 -11.323 -14.025 1.00 95.06 91 THR A C 1
ATOM 691 O O . THR A 1 91 ? 7.725 -11.421 -15.221 1.00 95.06 91 THR A O 1
ATOM 694 N N . LEU A 1 92 ? 7.757 -10.222 -13.326 1.00 94.00 92 LEU A N 1
ATOM 695 C CA . LEU A 1 92 ? 8.356 -9.031 -13.935 1.00 94.00 92 LEU A CA 1
ATOM 696 C C . LEU A 1 92 ? 9.823 -9.261 -14.300 1.00 94.00 92 LEU A C 1
ATOM 698 O O . LEU A 1 92 ? 10.281 -8.755 -15.317 1.00 94.00 92 LEU A O 1
ATOM 702 N N . GLY A 1 93 ? 10.555 -10.048 -13.507 1.00 89.81 93 GLY A N 1
ATOM 703 C CA . GLY A 1 93 ? 11.953 -10.383 -13.790 1.00 89.81 93 GLY A CA 1
ATOM 704 C C . GLY A 1 93 ? 12.144 -11.273 -15.023 1.00 89.81 93 GLY A C 1
ATOM 705 O O . GLY A 1 93 ? 13.255 -11.358 -15.537 1.00 89.81 93 GLY A O 1
ATOM 706 N N . LEU A 1 94 ? 11.079 -11.924 -15.502 1.00 91.56 94 LEU A N 1
ATOM 707 C CA . LEU A 1 94 ? 11.075 -12.703 -16.744 1.00 91.56 94 LEU A CA 1
ATOM 708 C C . LEU A 1 94 ? 10.766 -11.851 -17.986 1.00 91.56 94 LEU A C 1
ATOM 710 O O . LEU A 1 94 ? 10.924 -12.339 -19.106 1.00 91.56 94 LEU A O 1
ATOM 714 N N . LEU A 1 95 ? 10.322 -10.601 -17.819 1.00 93.75 95 LEU A N 1
ATOM 715 C CA . LEU A 1 95 ? 10.012 -9.728 -18.947 1.00 93.75 95 LEU A CA 1
ATOM 716 C C . LEU A 1 95 ? 11.295 -9.221 -19.625 1.00 93.75 95 LEU A C 1
ATOM 718 O O . LEU A 1 95 ? 12.271 -8.877 -18.950 1.00 93.75 95 LEU A O 1
ATOM 722 N N . PRO A 1 96 ? 11.303 -9.115 -20.967 1.00 89.56 96 PRO A N 1
ATOM 723 C CA . PRO A 1 96 ? 12.447 -8.576 -21.685 1.00 89.56 96 PRO A CA 1
ATOM 724 C C . PRO A 1 96 ? 12.696 -7.120 -21.269 1.00 89.56 96 PRO A C 1
ATOM 726 O O . PRO A 1 96 ? 11.764 -6.328 -21.152 1.00 89.56 96 PRO A O 1
ATOM 729 N N . ASN A 1 97 ? 13.970 -6.763 -21.090 1.00 91.06 97 ASN A N 1
ATOM 730 C CA . ASN A 1 97 ? 14.449 -5.428 -20.696 1.00 91.06 97 ASN A CA 1
ATOM 731 C C . ASN A 1 97 ? 14.148 -4.982 -19.251 1.00 91.06 97 ASN A C 1
ATOM 733 O O . ASN A 1 97 ? 14.459 -3.841 -18.909 1.00 91.06 97 ASN A O 1
ATOM 737 N N . VAL A 1 98 ? 13.614 -5.846 -18.381 1.00 91.88 98 VAL A N 1
ATOM 738 C CA . VAL A 1 98 ? 13.400 -5.515 -16.961 1.00 91.88 98 VAL A CA 1
ATOM 739 C C . VAL A 1 98 ? 14.552 -6.056 -16.116 1.00 91.88 98 VAL A C 1
ATOM 741 O O . VAL A 1 98 ? 14.856 -7.248 -16.138 1.00 91.88 98 VAL A O 1
ATOM 744 N N . LYS A 1 99 ? 15.217 -5.192 -15.339 1.00 93.06 99 LYS A N 1
ATOM 745 C CA . LYS A 1 99 ? 16.241 -5.646 -14.387 1.00 93.06 99 LYS A CA 1
ATOM 746 C C . LYS A 1 99 ? 15.563 -6.302 -13.190 1.00 93.06 99 LYS A C 1
ATOM 748 O O . LYS A 1 99 ? 14.579 -5.784 -12.673 1.00 93.06 99 LYS A O 1
ATOM 753 N N . THR A 1 100 ? 16.154 -7.368 -12.655 1.00 92.38 100 THR A N 1
ATOM 754 C CA . THR A 1 100 ? 15.634 -8.058 -11.459 1.00 92.38 100 THR A CA 1
ATOM 755 C C . THR A 1 100 ? 15.444 -7.118 -10.265 1.00 92.38 100 THR A C 1
ATOM 757 O O . THR A 1 100 ? 14.509 -7.285 -9.493 1.00 92.38 100 THR A O 1
ATOM 760 N N . VAL A 1 101 ? 16.320 -6.121 -10.101 1.00 93.62 101 VAL A N 1
ATOM 761 C CA . VAL A 1 101 ? 16.203 -5.133 -9.015 1.00 93.62 101 VAL A CA 1
ATOM 762 C C . VAL A 1 101 ? 14.971 -4.247 -9.209 1.00 93.62 101 VAL A C 1
ATOM 764 O O . VAL A 1 101 ? 14.238 -4.034 -8.249 1.00 93.62 101 VAL A O 1
ATOM 767 N N . ASP A 1 102 ? 14.705 -3.810 -10.442 1.00 94.69 102 ASP A N 1
ATOM 768 C CA . ASP A 1 102 ? 13.521 -3.013 -10.778 1.00 94.69 102 ASP A CA 1
ATOM 769 C C . ASP A 1 102 ? 12.250 -3.857 -10.598 1.00 94.69 102 ASP A C 1
ATOM 771 O O . ASP A 1 102 ? 11.301 -3.406 -9.969 1.00 94.69 102 ASP A O 1
ATOM 775 N N . ALA A 1 103 ? 12.272 -5.127 -11.021 1.00 95.94 103 ALA A N 1
ATOM 776 C CA . ALA A 1 103 ? 11.186 -6.078 -10.780 1.00 95.94 103 ALA A CA 1
ATOM 777 C C . ALA A 1 103 ? 10.878 -6.251 -9.283 1.00 95.94 103 ALA A C 1
ATOM 779 O O . ALA A 1 103 ? 9.715 -6.221 -8.891 1.00 95.94 103 ALA A O 1
ATOM 780 N N . ILE A 1 104 ? 11.903 -6.404 -8.433 1.00 95.62 104 ILE A N 1
ATOM 781 C CA . ILE A 1 104 ? 11.727 -6.517 -6.977 1.00 95.62 104 ILE A CA 1
ATOM 782 C C . ILE A 1 104 ? 11.196 -5.207 -6.385 1.00 95.62 104 ILE A C 1
ATOM 784 O O . ILE A 1 104 ? 10.317 -5.253 -5.529 1.00 95.62 104 ILE A O 1
ATOM 788 N N . ALA A 1 105 ? 11.695 -4.051 -6.830 1.00 93.88 105 ALA A N 1
ATOM 789 C CA . ALA A 1 105 ? 11.230 -2.749 -6.358 1.00 93.88 105 ALA A CA 1
ATOM 790 C C . ALA A 1 105 ? 9.758 -2.508 -6.728 1.00 93.88 105 ALA A C 1
ATOM 792 O O . ALA A 1 105 ? 8.965 -2.110 -5.878 1.00 93.88 105 ALA A O 1
ATOM 793 N N . THR A 1 106 ? 9.372 -2.819 -7.966 1.00 94.38 106 THR A N 1
ATOM 794 C CA . THR A 1 106 ? 7.983 -2.748 -8.430 1.00 94.38 106 THR A CA 1
ATOM 795 C C . THR A 1 106 ? 7.093 -3.736 -7.679 1.00 94.38 106 THR A C 1
ATOM 797 O O . THR A 1 106 ? 6.021 -3.359 -7.216 1.00 94.38 106 THR A O 1
ATOM 800 N N . ALA A 1 107 ? 7.539 -4.979 -7.487 1.00 95.31 107 ALA A N 1
ATOM 801 C CA . ALA A 1 107 ? 6.801 -5.969 -6.706 1.00 95.31 107 ALA A CA 1
ATOM 802 C C . ALA A 1 107 ? 6.646 -5.544 -5.236 1.00 95.31 107 ALA A C 1
ATOM 804 O O . ALA A 1 107 ? 5.595 -5.761 -4.646 1.00 95.31 107 ALA A O 1
ATOM 805 N N . GLY A 1 108 ? 7.663 -4.890 -4.667 1.00 94.50 108 GLY A N 1
ATOM 806 C CA . GLY A 1 108 ? 7.614 -4.239 -3.360 1.00 94.50 108 GLY A CA 1
ATOM 807 C C . GLY A 1 108 ? 6.566 -3.141 -3.286 1.00 94.50 108 GLY A C 1
ATOM 808 O O . GLY A 1 108 ? 5.780 -3.143 -2.352 1.00 94.50 108 GLY A O 1
ATOM 809 N N . LEU A 1 109 ? 6.514 -2.253 -4.282 1.00 91.25 109 LEU A N 1
ATOM 810 C CA . LEU A 1 109 ? 5.547 -1.155 -4.354 1.00 91.25 109 LEU A CA 1
ATOM 811 C C . LEU A 1 109 ? 4.090 -1.639 -4.415 1.00 91.25 109 LEU A C 1
ATOM 813 O O . LEU A 1 109 ? 3.229 -1.004 -3.820 1.00 91.25 109 LEU A O 1
ATOM 817 N N . PHE A 1 110 ? 3.819 -2.730 -5.139 1.00 90.50 110 PHE A N 1
ATOM 818 C CA . PHE A 1 110 ? 2.467 -3.289 -5.285 1.00 90.50 110 PHE A CA 1
ATOM 819 C C . PHE A 1 110 ? 2.103 -4.339 -4.228 1.00 90.50 110 PHE A C 1
ATOM 821 O O . PHE A 1 110 ? 0.922 -4.586 -3.998 1.00 90.50 110 PHE A O 1
ATOM 828 N N . GLY A 1 111 ? 3.094 -5.001 -3.627 1.00 91.25 111 GLY A N 1
ATOM 829 C CA . GLY A 1 111 ? 2.882 -5.876 -2.473 1.00 91.25 111 GLY A CA 1
ATOM 830 C C . GLY A 1 111 ? 2.661 -5.071 -1.199 1.00 91.25 111 GLY A C 1
ATOM 831 O O . GLY A 1 111 ? 1.876 -5.473 -0.343 1.00 91.25 111 GLY A O 1
ATOM 832 N N . ALA A 1 112 ? 3.336 -3.926 -1.099 1.00 89.81 112 ALA A N 1
ATOM 833 C CA . ALA A 1 112 ? 2.982 -2.858 -0.186 1.00 89.81 112 ALA A CA 1
ATOM 834 C C . ALA A 1 112 ? 1.621 -2.276 -0.575 1.00 89.81 112 ALA A C 1
ATOM 836 O O . ALA A 1 112 ? 1.224 -2.290 -1.741 1.00 89.81 112 ALA A O 1
ATOM 837 N N . VAL A 1 113 ? 0.906 -1.736 0.403 1.00 86.12 113 VAL A N 1
ATOM 838 C CA . VAL A 1 113 ? -0.374 -1.066 0.163 1.00 86.12 113 VAL A CA 1
ATOM 839 C C . VAL A 1 113 ? -0.162 0.403 0.438 1.00 86.12 113 VAL A C 1
ATOM 841 O O . VAL A 1 113 ? 0.460 0.759 1.431 1.00 86.12 113 VAL A O 1
ATOM 844 N N . SER A 1 114 ? -0.695 1.271 -0.418 1.00 84.94 114 SER A N 1
ATOM 845 C CA . SER A 1 114 ? -0.730 2.699 -0.119 1.00 84.94 114 SER A CA 1
ATOM 846 C C . SER A 1 114 ? -1.998 3.043 0.658 1.00 84.94 114 SER A C 1
ATOM 848 O O . SER A 1 114 ? -3.079 2.519 0.373 1.00 84.94 114 SER A O 1
ATOM 850 N N . GLY A 1 115 ? -1.885 3.936 1.641 1.00 80.62 115 GLY A N 1
ATOM 851 C CA . GLY A 1 115 ? -3.041 4.348 2.432 1.00 80.62 115 GLY A CA 1
ATOM 852 C C . GLY A 1 115 ? -4.167 4.946 1.578 1.00 80.62 115 GLY A C 1
ATOM 853 O O . GLY A 1 115 ? -5.342 4.719 1.851 1.00 80.62 115 GLY A O 1
ATOM 854 N N . SER A 1 116 ? -3.833 5.636 0.484 1.00 82.06 116 SER A N 1
ATOM 855 C CA . SER A 1 116 ? -4.835 6.152 -0.453 1.00 82.06 116 SER A CA 1
ATOM 856 C C . SER A 1 116 ? -5.561 5.040 -1.214 1.00 82.06 116 SER A C 1
ATOM 858 O O . SER A 1 116 ? -6.770 5.138 -1.404 1.00 82.06 116 SER A O 1
ATOM 860 N N . THR A 1 117 ? -4.870 3.961 -1.597 1.00 87.44 117 THR A N 1
ATOM 861 C CA . THR A 1 117 ? -5.502 2.784 -2.220 1.00 87.44 117 THR A CA 1
ATOM 862 C C . THR A 1 117 ? -6.458 2.090 -1.257 1.00 87.44 117 THR A C 1
ATOM 864 O O . THR A 1 117 ? -7.565 1.744 -1.657 1.00 87.44 117 THR A O 1
ATOM 867 N N . LEU A 1 118 ? -6.067 1.927 0.010 1.00 87.62 118 LEU A N 1
ATOM 868 C CA . LEU A 1 118 ? -6.942 1.365 1.039 1.00 87.62 118 LEU A CA 1
ATOM 869 C C . LEU A 1 118 ? -8.190 2.230 1.238 1.00 87.62 118 LEU A C 1
ATOM 871 O O . LEU A 1 118 ? -9.301 1.714 1.208 1.00 87.62 118 LEU A O 1
ATOM 875 N N . ALA A 1 119 ? -8.016 3.542 1.407 1.00 84.06 119 ALA A N 1
ATOM 876 C CA . ALA A 1 119 ? -9.136 4.456 1.601 1.00 84.06 119 ALA A CA 1
ATOM 877 C C . ALA A 1 119 ? -10.105 4.440 0.408 1.00 84.06 119 ALA A C 1
ATOM 879 O O . ALA A 1 119 ? -11.319 4.414 0.603 1.00 84.06 119 ALA A O 1
ATOM 880 N N . ALA A 1 120 ? -9.577 4.404 -0.820 1.00 84.94 120 ALA A N 1
ATOM 881 C CA . ALA A 1 120 ? -10.389 4.272 -2.026 1.00 84.94 120 ALA A CA 1
ATOM 882 C C . ALA A 1 120 ? -11.131 2.927 -2.081 1.00 84.94 120 ALA A C 1
ATOM 884 O O . ALA A 1 120 ? -12.308 2.902 -2.426 1.00 84.94 120 ALA A O 1
ATOM 885 N N . ALA A 1 121 ? -10.470 1.825 -1.713 1.00 88.44 121 ALA A N 1
ATOM 886 C CA . ALA A 1 121 ? -11.078 0.498 -1.696 1.00 88.44 121 ALA A CA 1
ATOM 887 C C . ALA A 1 121 ? -12.217 0.399 -0.672 1.00 88.44 121 ALA A C 1
ATOM 889 O O . ALA A 1 121 ? -13.294 -0.066 -1.025 1.00 88.44 121 ALA A O 1
ATOM 890 N N . LEU A 1 122 ? -12.015 0.884 0.558 1.00 87.06 122 LEU A N 1
ATOM 891 C CA . LEU A 1 122 ? -13.061 0.894 1.588 1.00 87.06 122 LEU A CA 1
ATOM 892 C C . LEU A 1 122 ? -14.252 1.764 1.166 1.00 87.06 122 LEU A C 1
ATOM 894 O O . LEU A 1 122 ? -15.390 1.326 1.279 1.00 87.06 122 LEU A O 1
ATOM 898 N N . SER A 1 123 ? -13.989 2.940 0.583 1.00 83.12 123 SER A N 1
ATOM 899 C CA . SER A 1 123 ? -15.052 3.818 0.066 1.00 83.12 123 SER A CA 1
ATOM 900 C C . SER A 1 123 ? -15.863 3.145 -1.049 1.00 83.12 123 SER A C 1
ATOM 902 O O . SER A 1 123 ? -17.078 3.294 -1.106 1.00 83.12 123 SER A O 1
ATOM 904 N N . LEU A 1 124 ? -15.201 2.384 -1.929 1.00 84.44 124 LEU A N 1
ATOM 905 C CA . LEU A 1 124 ? -15.871 1.628 -2.988 1.00 84.44 124 LEU A CA 1
ATOM 906 C C . LEU A 1 124 ? -16.711 0.473 -2.425 1.00 84.44 124 LEU A C 1
ATOM 908 O O . LEU A 1 124 ? -17.804 0.213 -2.919 1.00 84.44 124 LEU A O 1
ATOM 912 N N . MET A 1 125 ? -16.211 -0.232 -1.407 1.00 88.19 125 MET A N 1
ATOM 913 C CA . MET A 1 125 ? -16.978 -1.294 -0.750 1.00 88.19 125 MET A CA 1
ATOM 914 C C . MET A 1 125 ? -18.231 -0.735 -0.067 1.00 88.19 125 MET A C 1
ATOM 916 O O . MET A 1 125 ? -19.295 -1.336 -0.187 1.00 88.19 125 MET A O 1
ATOM 920 N N . GLU A 1 126 ? -18.119 0.429 0.576 1.00 83.31 126 GLU A N 1
ATOM 921 C CA . GLU A 1 126 ? -19.243 1.158 1.172 1.00 83.31 126 GLU A CA 1
ATOM 922 C C . GLU A 1 126 ? -20.273 1.578 0.105 1.00 83.31 126 GLU A C 1
ATOM 924 O O . GLU A 1 126 ? -21.465 1.318 0.262 1.00 83.31 126 GLU A O 1
ATOM 929 N N . GLU A 1 127 ? -19.822 2.136 -1.025 1.00 83.88 127 GLU A N 1
ATOM 930 C CA . GLU A 1 127 ? -20.686 2.524 -2.153 1.00 83.88 127 GLU A CA 1
ATOM 931 C C . GLU A 1 127 ? -21.467 1.331 -2.732 1.00 83.88 127 GLU A C 1
ATOM 933 O O . GLU A 1 127 ? -22.668 1.417 -2.996 1.00 83.88 127 GLU A O 1
ATOM 938 N N . GLU A 1 128 ? -20.802 0.187 -2.885 1.00 85.94 128 GLU A N 1
ATOM 939 C CA . GLU A 1 128 ? -21.391 -1.044 -3.420 1.00 85.94 128 GLU A CA 1
ATOM 940 C C . GLU A 1 128 ? -22.158 -1.859 -2.359 1.00 85.94 128 GLU A C 1
ATOM 942 O O . GLU A 1 128 ? -22.643 -2.950 -2.661 1.00 85.94 128 GLU A O 1
ATOM 947 N N . ASN A 1 129 ? -22.295 -1.351 -1.124 1.00 87.38 129 ASN A N 1
ATOM 948 C CA . ASN A 1 129 ? -22.918 -2.049 0.010 1.00 87.38 129 ASN A CA 1
ATOM 949 C C . ASN A 1 129 ? -22.316 -3.448 0.269 1.00 87.38 129 ASN A C 1
ATOM 951 O O . ASN A 1 129 ? -23.006 -4.381 0.692 1.00 87.38 129 ASN A O 1
ATOM 955 N N . ILE A 1 130 ? -21.019 -3.614 0.006 1.00 91.69 130 ILE A N 1
ATOM 956 C CA . ILE A 1 130 ? -20.288 -4.843 0.307 1.00 91.69 130 ILE A CA 1
ATOM 957 C C . ILE A 1 130 ? -19.837 -4.764 1.760 1.00 91.69 130 ILE A C 1
ATOM 959 O O . ILE A 1 130 ? -18.997 -3.939 2.110 1.00 91.69 130 ILE A O 1
ATOM 963 N N . LEU A 1 131 ? -20.376 -5.651 2.594 1.00 90.00 131 LEU A N 1
ATOM 964 C CA . LEU A 1 131 ? -20.000 -5.732 4.001 1.00 90.00 131 LEU A CA 1
ATOM 965 C C . LEU A 1 131 ? -18.524 -6.119 4.149 1.00 90.00 131 LEU A C 1
ATOM 967 O O . LEU A 1 131 ? -18.042 -7.067 3.522 1.00 90.00 131 LEU A O 1
ATOM 971 N N . TYR A 1 132 ? -17.827 -5.393 5.014 1.00 89.69 132 TYR A N 1
ATOM 972 C CA . TYR A 1 132 ? -16.479 -5.691 5.470 1.00 89.69 132 TYR A CA 1
ATOM 973 C C . TYR A 1 132 ? -16.382 -5.401 6.966 1.00 89.69 132 TYR A C 1
ATOM 975 O O . TYR A 1 132 ? -17.209 -4.693 7.529 1.00 89.69 132 TYR A O 1
ATOM 983 N N . GLU A 1 133 ? -15.367 -5.967 7.605 1.00 88.69 133 GLU A N 1
ATOM 984 C CA . GLU A 1 133 ? -15.114 -5.759 9.028 1.00 88.69 133 GLU A CA 1
ATOM 985 C C . GLU A 1 133 ? -14.699 -4.308 9.309 1.00 88.69 133 GLU A C 1
ATOM 987 O O . GLU A 1 133 ? -13.767 -3.807 8.682 1.00 88.69 133 GLU A O 1
ATOM 992 N N . ASP A 1 134 ? -15.304 -3.637 10.289 1.00 84.75 134 ASP A N 1
ATOM 993 C CA . ASP A 1 134 ? -15.050 -2.209 10.563 1.00 84.75 134 ASP A CA 1
ATOM 994 C C . ASP A 1 134 ? -13.579 -1.902 10.911 1.00 84.75 134 ASP A C 1
ATOM 996 O O . ASP A 1 134 ? -13.049 -0.819 10.650 1.00 84.75 134 ASP A O 1
ATOM 1000 N N . TRP A 1 135 ? -12.870 -2.894 11.451 1.00 87.81 135 TRP A N 1
ATOM 1001 C CA . TRP A 1 135 ? -11.442 -2.832 11.758 1.00 87.81 135 TRP A CA 1
ATOM 1002 C C . TRP A 1 135 ? -10.538 -3.162 10.554 1.00 87.81 135 TRP A C 1
ATOM 1004 O O . TRP A 1 135 ? -9.315 -3.158 10.699 1.00 87.81 135 TRP A O 1
ATOM 1014 N N . ALA A 1 136 ? -11.077 -3.405 9.353 1.00 89.56 136 ALA A N 1
ATOM 1015 C CA . ALA A 1 136 ? -10.307 -3.754 8.151 1.00 89.56 136 ALA A CA 1
ATOM 1016 C C . ALA A 1 136 ? -9.215 -2.724 7.825 1.00 89.56 136 ALA A C 1
ATOM 1018 O O . ALA A 1 136 ? -8.115 -3.093 7.407 1.00 89.56 136 ALA A O 1
ATOM 1019 N N . GLY A 1 137 ? -9.467 -1.438 8.092 1.00 86.75 137 GLY A N 1
ATOM 1020 C CA . GLY A 1 137 ? -8.469 -0.377 7.939 1.00 86.75 137 GLY A CA 1
ATOM 1021 C C . GLY A 1 137 ? -7.198 -0.603 8.772 1.00 86.75 137 GLY A C 1
ATOM 1022 O O . GLY A 1 137 ? -6.102 -0.223 8.358 1.00 86.75 137 GLY A O 1
ATOM 1023 N N . ALA A 1 138 ? -7.309 -1.288 9.912 1.00 88.19 138 ALA A N 1
ATOM 1024 C CA . ALA A 1 138 ? -6.188 -1.605 10.792 1.00 88.19 138 ALA A CA 1
ATOM 1025 C C . ALA A 1 138 ? -5.282 -2.728 10.264 1.00 88.19 138 ALA A C 1
ATOM 1027 O O . ALA A 1 138 ? -4.172 -2.900 10.768 1.00 88.19 138 ALA A O 1
ATOM 1028 N N . LEU A 1 139 ? -5.708 -3.472 9.237 1.00 90.00 139 LEU A N 1
ATOM 1029 C CA . LEU A 1 139 ? -4.877 -4.495 8.595 1.00 90.00 139 LEU A CA 1
ATOM 1030 C C . LEU A 1 139 ? -3.758 -3.900 7.731 1.00 90.00 139 LEU A C 1
ATOM 1032 O O . LEU A 1 139 ? -2.802 -4.596 7.391 1.00 90.00 139 LEU A O 1
ATOM 1036 N N . TYR A 1 140 ? -3.842 -2.611 7.403 1.00 89.38 140 TYR A N 1
ATOM 1037 C CA . TYR A 1 140 ? -2.915 -1.929 6.506 1.00 89.38 140 TYR A CA 1
ATOM 1038 C C . TYR A 1 140 ? -1.423 -2.118 6.850 1.00 89.38 140 TYR A C 1
ATOM 1040 O O . TYR A 1 140 ? -0.675 -2.565 5.974 1.00 89.38 140 TYR A O 1
ATOM 1048 N N . PRO A 1 141 ? -0.955 -1.891 8.098 1.00 89.06 141 PRO A N 1
ATOM 1049 C CA . PRO A 1 141 ? 0.461 -2.063 8.430 1.00 89.06 141 PRO A CA 1
ATOM 1050 C C . PRO A 1 141 ? 0.928 -3.522 8.342 1.00 89.06 141 PRO A C 1
ATOM 1052 O O . PRO A 1 141 ? 2.106 -3.773 8.086 1.00 89.06 141 PRO A O 1
ATOM 1055 N N . PHE A 1 142 ? 0.017 -4.484 8.539 1.00 92.06 142 PHE A N 1
ATOM 1056 C CA . PHE A 1 142 ? 0.324 -5.914 8.461 1.00 92.06 142 PHE A CA 1
ATOM 1057 C C . PHE A 1 142 ? 0.588 -6.374 7.030 1.00 92.06 142 PHE A C 1
ATOM 1059 O O . PHE A 1 142 ? 1.278 -7.369 6.849 1.00 92.06 142 PHE A O 1
ATOM 1066 N N . MET A 1 143 ? 0.093 -5.658 6.021 1.00 93.50 143 MET A N 1
ATOM 1067 C CA . MET A 1 143 ? 0.426 -5.920 4.620 1.00 93.50 143 MET A CA 1
ATOM 1068 C C . MET A 1 143 ? 1.623 -5.081 4.153 1.00 93.50 143 MET A C 1
ATOM 1070 O O . MET A 1 143 ? 2.551 -5.618 3.547 1.00 93.50 143 MET A O 1
ATOM 1074 N N . ASP A 1 144 ? 1.631 -3.787 4.485 1.00 91.88 144 ASP A N 1
ATOM 1075 C CA . ASP A 1 144 ? 2.607 -2.807 3.994 1.00 91.88 144 ASP A CA 1
ATOM 1076 C C . ASP A 1 144 ? 4.044 -3.110 4.456 1.00 91.88 144 ASP A C 1
ATOM 1078 O O . ASP A 1 144 ? 4.949 -3.331 3.645 1.00 91.88 144 ASP A O 1
ATOM 1082 N N . ILE A 1 145 ? 4.261 -3.214 5.774 1.00 92.19 145 ILE A N 1
ATOM 1083 C CA . ILE A 1 145 ? 5.605 -3.396 6.345 1.00 92.19 145 ILE A CA 1
ATOM 1084 C C . ILE A 1 145 ? 6.239 -4.717 5.876 1.00 92.19 145 ILE A C 1
ATOM 1086 O O . ILE A 1 145 ? 7.391 -4.692 5.424 1.00 92.19 145 ILE A O 1
ATOM 1090 N N . PRO A 1 146 ? 5.550 -5.877 5.937 1.00 95.00 146 PRO A N 1
ATOM 1091 C CA . PRO A 1 146 ? 6.153 -7.139 5.519 1.00 95.00 146 PRO A CA 1
ATOM 1092 C C . PRO A 1 146 ? 6.507 -7.177 4.033 1.00 95.00 146 PRO A C 1
ATOM 1094 O O . PRO A 1 146 ? 7.564 -7.709 3.682 1.00 95.00 146 PRO A O 1
ATOM 1097 N N . ALA A 1 147 ? 5.690 -6.581 3.163 1.00 95.38 147 ALA A N 1
ATOM 1098 C CA . ALA A 1 147 ? 6.000 -6.491 1.742 1.00 95.38 147 ALA A CA 1
ATOM 1099 C C . ALA A 1 147 ? 7.233 -5.610 1.476 1.00 95.38 147 ALA A C 1
ATOM 1101 O O . ALA A 1 147 ? 8.166 -6.052 0.798 1.00 95.38 147 ALA A O 1
ATOM 1102 N N . LEU A 1 148 ? 7.306 -4.414 2.076 1.00 93.25 148 LEU A N 1
ATOM 1103 C CA . LEU A 1 148 ? 8.458 -3.514 1.937 1.00 93.25 148 LEU A CA 1
ATOM 1104 C C . LEU A 1 148 ? 9.756 -4.158 2.436 1.00 93.25 148 LEU A C 1
ATOM 1106 O O . LEU A 1 148 ? 10.775 -4.143 1.740 1.00 93.25 148 LEU A O 1
ATOM 1110 N N . VAL A 1 149 ? 9.719 -4.774 3.622 1.00 94.12 149 VAL A N 1
ATOM 1111 C CA . VAL A 1 149 ? 10.877 -5.479 4.189 1.00 94.12 149 VAL A CA 1
ATOM 1112 C C . VAL A 1 149 ? 11.307 -6.620 3.269 1.00 94.12 149 VAL A C 1
ATOM 1114 O O . VAL A 1 149 ? 12.496 -6.747 2.972 1.00 94.12 149 VAL A O 1
ATOM 1117 N N . THR A 1 150 ? 10.361 -7.416 2.767 1.00 95.88 150 THR A N 1
ATOM 1118 C CA . THR A 1 150 ? 10.650 -8.529 1.851 1.00 95.88 150 THR A CA 1
ATOM 1119 C C . THR A 1 150 ? 11.314 -8.034 0.572 1.00 95.88 150 THR A C 1
ATOM 1121 O O . THR A 1 150 ? 12.339 -8.584 0.167 1.00 95.88 150 THR A O 1
ATOM 1124 N N . ALA A 1 151 ? 10.792 -6.974 -0.045 1.00 95.38 151 ALA A N 1
ATOM 1125 C CA . ALA A 1 151 ? 11.351 -6.418 -1.271 1.00 95.38 151 ALA A CA 1
ATOM 1126 C C . ALA A 1 151 ? 12.789 -5.922 -1.070 1.00 95.38 151 ALA A C 1
ATOM 1128 O O . ALA A 1 151 ? 13.683 -6.276 -1.839 1.00 95.38 151 ALA A O 1
ATOM 1129 N N . ILE A 1 152 ? 13.050 -5.177 0.006 1.00 92.38 152 ILE A N 1
ATOM 1130 C CA . ILE A 1 152 ? 14.389 -4.647 0.291 1.00 92.38 152 ILE A CA 1
ATOM 1131 C C . ILE A 1 152 ? 15.376 -5.776 0.606 1.00 92.38 152 ILE A C 1
ATOM 1133 O O . ILE A 1 152 ? 16.502 -5.775 0.099 1.00 92.38 152 ILE A O 1
ATOM 1137 N N . VAL A 1 153 ? 14.964 -6.767 1.403 1.00 93.25 153 VAL A N 1
ATOM 1138 C CA . VAL A 1 153 ? 15.800 -7.933 1.719 1.00 93.25 153 VAL A CA 1
ATOM 1139 C C . VAL A 1 153 ? 16.120 -8.720 0.448 1.00 93.25 153 VAL A C 1
ATOM 1141 O O . VAL A 1 153 ? 17.289 -9.015 0.199 1.00 93.25 153 VAL A O 1
ATOM 1144 N N . LEU A 1 154 ? 15.127 -9.006 -0.400 1.00 93.69 154 LEU A N 1
ATOM 1145 C CA . LEU A 1 154 ? 15.340 -9.717 -1.663 1.00 93.69 154 LEU A CA 1
ATOM 1146 C C . LEU A 1 154 ? 16.258 -8.944 -2.615 1.00 93.69 154 LEU A C 1
ATOM 1148 O O . LEU A 1 154 ? 17.164 -9.542 -3.201 1.00 93.69 154 LEU A O 1
ATOM 1152 N N . ALA A 1 155 ? 16.068 -7.630 -2.748 1.00 92.94 155 ALA A N 1
ATOM 1153 C CA . ALA A 1 155 ? 16.909 -6.782 -3.586 1.00 92.94 155 ALA A CA 1
ATOM 1154 C C . ALA A 1 155 ? 18.363 -6.768 -3.089 1.00 92.94 155 ALA A C 1
ATOM 1156 O O . ALA A 1 155 ? 19.295 -6.922 -3.878 1.00 92.94 155 ALA A O 1
ATOM 1157 N N . SER A 1 156 ? 18.574 -6.651 -1.776 1.00 89.19 156 SER A N 1
ATOM 1158 C CA . SER A 1 156 ? 19.916 -6.649 -1.191 1.00 89.19 156 SER A CA 1
ATOM 1159 C C . SER A 1 156 ? 20.624 -8.000 -1.313 1.00 89.19 156 SER A C 1
ATOM 1161 O O . SER A 1 156 ? 21.813 -8.037 -1.646 1.00 89.19 156 SER A O 1
ATOM 1163 N N . VAL A 1 157 ? 19.908 -9.112 -1.108 1.00 90.81 157 VAL A N 1
ATOM 1164 C CA . VAL A 1 157 ? 20.453 -10.464 -1.310 1.00 90.81 157 VAL A CA 1
ATOM 1165 C C . VAL A 1 157 ? 20.851 -10.661 -2.774 1.00 90.81 157 VAL A C 1
ATOM 1167 O O . VAL A 1 157 ? 21.936 -11.174 -3.051 1.00 90.81 157 VAL A O 1
ATOM 1170 N N . TYR A 1 158 ? 20.018 -10.206 -3.715 1.00 90.31 158 TYR A N 1
ATOM 1171 C CA . TYR A 1 158 ? 20.319 -10.278 -5.144 1.00 90.31 158 TYR A CA 1
ATOM 1172 C C . TYR A 1 158 ? 21.580 -9.481 -5.512 1.00 90.31 158 TYR A C 1
ATOM 1174 O O . TYR A 1 158 ? 22.484 -10.015 -6.154 1.00 90.31 158 TYR A O 1
ATOM 1182 N N . LEU A 1 159 ? 21.676 -8.230 -5.054 1.00 88.94 159 LEU A N 1
ATOM 1183 C CA . LEU A 1 159 ? 22.831 -7.365 -5.306 1.00 88.94 159 LEU A CA 1
ATOM 1184 C C . LEU A 1 159 ? 24.122 -7.904 -4.680 1.00 88.94 159 LEU A C 1
ATOM 1186 O O . LEU A 1 159 ? 25.182 -7.809 -5.294 1.00 88.94 159 LEU A O 1
ATOM 1190 N N . SER A 1 160 ? 24.044 -8.487 -3.481 1.00 87.75 160 SER A N 1
ATOM 1191 C CA . SER A 1 160 ? 25.207 -9.095 -2.819 1.00 87.75 160 SER A CA 1
ATOM 1192 C C . SER A 1 160 ? 25.733 -10.284 -3.626 1.00 87.75 160 SER A C 1
ATOM 1194 O O . SER A 1 160 ? 26.910 -10.317 -3.967 1.00 87.75 160 SER A O 1
ATOM 1196 N N . LYS A 1 161 ? 24.842 -11.184 -4.066 1.00 87.06 161 LY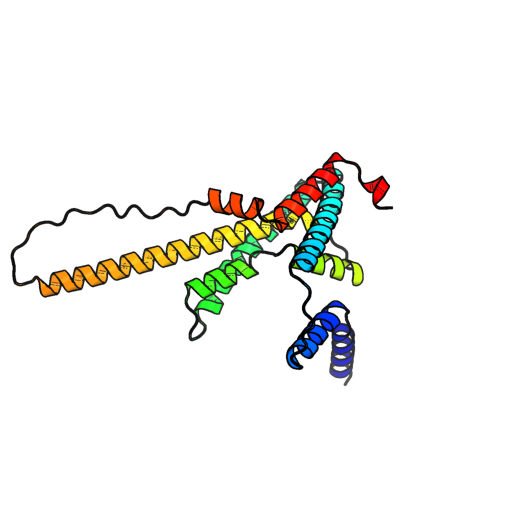S A N 1
ATOM 1197 C CA . LYS A 1 161 ? 25.210 -12.330 -4.912 1.00 87.06 161 LYS A CA 1
ATOM 1198 C C . LYS A 1 161 ? 25.817 -11.905 -6.258 1.00 87.06 161 LYS A C 1
ATOM 1200 O O . LYS A 1 161 ? 26.740 -12.549 -6.756 1.00 87.06 161 LYS A O 1
ATOM 1205 N N . GLN A 1 162 ? 25.313 -10.824 -6.856 1.00 85.88 162 GLN A N 1
ATOM 1206 C CA . GLN A 1 162 ? 25.848 -10.293 -8.113 1.00 85.88 162 GLN A CA 1
ATOM 1207 C C . GLN A 1 162 ? 27.251 -9.684 -7.942 1.00 85.88 162 GLN A C 1
ATOM 1209 O O . GLN A 1 162 ? 28.091 -9.801 -8.830 1.00 85.88 162 GLN A O 1
ATOM 1214 N N . ARG A 1 163 ? 27.532 -9.058 -6.792 1.00 83.19 163 ARG A N 1
ATOM 1215 C CA . ARG A 1 163 ? 28.880 -8.570 -6.462 1.00 83.19 163 ARG A CA 1
ATOM 1216 C C . ARG A 1 163 ? 29.855 -9.720 -6.234 1.00 83.19 163 ARG A C 1
ATOM 1218 O O . ARG A 1 163 ? 30.958 -9.668 -6.767 1.00 83.19 163 ARG A O 1
ATOM 1225 N N . ASP A 1 164 ? 29.445 -10.752 -5.499 1.00 81.69 164 ASP A N 1
ATOM 1226 C CA . ASP A 1 164 ? 30.299 -11.910 -5.208 1.00 81.69 164 ASP A CA 1
ATOM 1227 C C . ASP A 1 164 ? 30.709 -12.646 -6.493 1.00 81.69 164 ASP A C 1
ATOM 1229 O O . ASP A 1 164 ? 31.884 -12.947 -6.685 1.00 81.69 164 ASP A O 1
ATOM 1233 N N . THR A 1 165 ? 29.761 -12.852 -7.414 1.00 79.25 165 THR A N 1
ATOM 1234 C CA . THR A 1 165 ? 30.033 -13.458 -8.733 1.00 79.25 165 THR A CA 1
ATOM 1235 C C . THR A 1 165 ? 30.970 -12.603 -9.588 1.00 79.25 165 THR A C 1
ATOM 1237 O O . THR A 1 165 ? 31.949 -13.122 -10.118 1.00 79.25 165 THR A O 1
ATOM 1240 N N . ALA A 1 166 ? 30.756 -11.284 -9.649 1.00 77.25 166 ALA A N 1
ATOM 1241 C CA . ALA A 1 166 ? 31.658 -10.379 -10.364 1.00 77.25 166 ALA A CA 1
ATOM 1242 C C . ALA A 1 166 ? 33.087 -10.388 -9.783 1.00 77.25 166 ALA A C 1
ATOM 1244 O O . ALA A 1 166 ? 34.063 -10.360 -10.531 1.00 77.25 166 ALA A O 1
ATOM 1245 N N . HIS A 1 167 ? 33.228 -10.450 -8.455 1.00 73.69 167 HIS A N 1
ATOM 1246 C CA . HIS A 1 167 ? 34.531 -10.571 -7.798 1.00 73.69 167 HIS A CA 1
ATOM 1247 C C . HIS A 1 167 ? 35.206 -11.921 -8.073 1.00 73.69 167 HIS A C 1
ATOM 1249 O O . HIS A 1 167 ? 36.423 -11.959 -8.271 1.00 73.69 167 HIS A O 1
ATOM 1255 N N . GLU A 1 168 ? 34.443 -13.014 -8.108 1.00 74.31 168 GLU A N 1
ATOM 1256 C CA . GLU A 1 168 ? 34.962 -14.341 -8.440 1.00 74.31 168 GLU A CA 1
ATOM 1257 C C . GLU A 1 168 ? 35.508 -14.382 -9.876 1.00 74.31 168 GLU A C 1
ATOM 1259 O O . GLU A 1 168 ? 36.641 -14.825 -10.082 1.00 74.31 168 GLU A O 1
ATOM 1264 N N . ASP A 1 169 ? 34.769 -13.843 -10.846 1.00 74.25 169 ASP A N 1
ATOM 1265 C CA . ASP A 1 169 ? 35.182 -13.796 -12.254 1.00 74.25 169 ASP A CA 1
ATOM 1266 C C . ASP A 1 169 ? 36.429 -12.924 -12.466 1.00 74.25 169 ASP A C 1
ATOM 1268 O O . ASP A 1 169 ? 37.386 -13.354 -13.118 1.00 74.25 169 ASP A O 1
ATOM 1272 N N . LEU A 1 170 ? 36.476 -11.740 -11.839 1.00 74.75 170 LEU A N 1
ATOM 1273 C CA . LEU A 1 170 ? 37.650 -10.859 -11.862 1.00 74.75 170 LEU A CA 1
ATOM 1274 C C . LEU A 1 170 ? 38.880 -11.548 -11.266 1.00 74.75 170 LEU A C 1
ATOM 1276 O O . LEU A 1 170 ? 39.967 -11.480 -11.841 1.00 74.75 170 LEU A O 1
ATOM 1280 N N . SER A 1 171 ? 38.708 -12.250 -10.142 1.00 73.94 171 SER A N 1
ATOM 1281 C CA . SER A 1 171 ? 39.807 -12.975 -9.513 1.00 73.94 171 SER A CA 1
ATOM 1282 C C . SER A 1 171 ? 40.326 -14.089 -10.424 1.00 73.94 171 SER A C 1
ATOM 1284 O O . SER A 1 171 ? 41.530 -14.164 -10.649 1.00 73.94 171 SER A O 1
ATOM 1286 N N . LYS A 1 172 ? 39.448 -14.902 -11.036 1.00 73.19 172 LYS A N 1
ATOM 1287 C CA . LYS A 1 172 ? 39.828 -15.978 -11.972 1.00 73.19 172 LYS A CA 1
ATOM 1288 C C . LYS A 1 172 ? 40.579 -15.445 -13.193 1.00 73.19 172 LYS A C 1
ATOM 1290 O O . LYS A 1 172 ? 41.563 -16.053 -13.611 1.00 73.19 172 LYS A O 1
ATOM 1295 N N . GLN A 1 173 ? 40.161 -14.306 -13.738 1.00 70.25 173 GLN A N 1
ATOM 1296 C CA . GLN A 1 173 ? 40.836 -13.667 -14.868 1.00 70.25 173 GLN A CA 1
ATOM 1297 C C . GLN A 1 173 ? 42.212 -13.096 -14.477 1.00 70.25 173 GLN A C 1
ATOM 1299 O O . GLN A 1 173 ? 43.174 -13.208 -15.242 1.00 70.25 173 GLN A O 1
ATOM 1304 N N . GLU A 1 174 ? 42.348 -12.559 -13.262 1.00 63.41 174 GLU A N 1
ATOM 1305 C CA . GLU A 1 174 ? 43.635 -12.151 -12.685 1.00 63.41 174 GLU A CA 1
ATOM 1306 C C . GLU A 1 174 ? 44.561 -13.357 -12.416 1.00 63.41 174 GLU A C 1
ATOM 1308 O O . GLU A 1 174 ? 45.761 -13.286 -12.681 1.00 63.41 174 GLU A O 1
ATOM 1313 N N . TYR A 1 175 ? 44.023 -14.500 -11.972 1.00 64.81 175 TYR A N 1
ATOM 1314 C CA . TYR A 1 175 ? 44.782 -15.749 -11.810 1.00 64.81 175 TYR A CA 1
ATOM 1315 C C . TYR A 1 175 ? 45.311 -16.283 -13.148 1.00 64.81 175 TYR A C 1
ATOM 1317 O O . TYR A 1 175 ? 46.487 -16.638 -13.239 1.00 64.81 175 TYR A O 1
ATOM 1325 N N . LEU A 1 176 ? 44.474 -16.311 -14.189 1.00 66.94 176 LEU A N 1
ATOM 1326 C CA . LEU A 1 176 ? 44.857 -16.782 -15.526 1.00 66.94 176 LEU A CA 1
ATOM 1327 C C . LEU A 1 176 ? 45.877 -15.853 -16.201 1.00 66.94 176 LEU A C 1
ATOM 1329 O O . LEU A 1 176 ? 46.763 -16.319 -16.911 1.00 66.94 176 LEU A O 1
ATOM 1333 N N . SER A 1 177 ? 45.805 -14.545 -15.945 1.00 63.31 177 SER A N 1
ATOM 1334 C CA . SER A 1 177 ? 46.780 -13.577 -16.471 1.00 63.31 177 SER A CA 1
ATOM 1335 C C . SER A 1 177 ? 48.104 -13.553 -15.696 1.00 63.31 177 SER A C 1
ATOM 1337 O O . SER A 1 177 ? 49.139 -13.220 -16.272 1.00 63.31 177 SER A O 1
ATOM 1339 N N . LYS A 1 178 ? 48.119 -13.954 -14.416 1.00 61.91 178 LYS A N 1
ATOM 1340 C CA . LYS A 1 178 ? 49.328 -14.015 -13.570 1.00 61.91 178 LYS A CA 1
ATOM 1341 C C . LYS A 1 178 ? 50.062 -15.357 -13.586 1.00 61.91 178 LYS A C 1
ATOM 1343 O O . LYS A 1 178 ? 51.044 -15.512 -12.860 1.00 61.91 178 LYS A O 1
ATOM 1348 N N . GLN A 1 179 ? 49.683 -16.296 -14.453 1.00 55.84 179 GLN A N 1
ATOM 1349 C CA . GLN A 1 179 ? 50.308 -17.622 -14.577 1.00 55.84 179 GLN A CA 1
ATOM 1350 C C . GLN A 1 179 ? 51.792 -17.602 -15.037 1.00 55.84 179 GLN A C 1
ATOM 1352 O O . GLN A 1 179 ? 52.374 -18.654 -15.286 1.00 55.84 179 GLN A O 1
ATOM 1357 N N . GLY A 1 180 ? 52.431 -16.424 -15.102 1.00 53.81 180 GLY A N 1
ATOM 1358 C CA . GLY A 1 180 ? 53.868 -16.239 -15.323 1.00 53.81 180 GLY A CA 1
ATOM 1359 C C . GLY A 1 180 ? 54.692 -15.722 -14.129 1.00 53.81 180 GLY A C 1
ATOM 1360 O O . GLY A 1 180 ? 55.910 -15.662 -14.262 1.00 53.81 180 GLY A O 1
ATOM 1361 N N . ILE A 1 181 ? 54.115 -15.331 -12.978 1.00 52.31 181 ILE A N 1
ATOM 1362 C CA . ILE A 1 181 ? 54.910 -14.761 -11.864 1.00 52.31 181 ILE A CA 1
ATOM 1363 C C . ILE A 1 181 ? 54.447 -15.295 -10.496 1.00 52.31 181 ILE A C 1
ATOM 1365 O O . ILE A 1 181 ? 53.360 -14.995 -10.017 1.00 52.31 181 ILE A O 1
ATOM 1369 N N . THR A 1 182 ? 55.334 -16.103 -9.907 1.00 47.75 182 THR A N 1
ATOM 1370 C CA . THR A 1 182 ? 55.441 -16.663 -8.543 1.00 47.75 182 THR A CA 1
ATOM 1371 C C . THR A 1 182 ? 54.319 -16.424 -7.521 1.00 47.75 182 THR A C 1
ATOM 1373 O O . THR A 1 182 ? 53.991 -15.297 -7.150 1.00 47.75 182 THR A O 1
ATOM 1376 N N . ALA A 1 183 ? 53.873 -17.544 -6.946 1.00 52.06 183 ALA A N 1
ATOM 1377 C CA . ALA A 1 183 ? 52.950 -17.676 -5.828 1.00 52.06 183 ALA A CA 1
ATOM 1378 C C . ALA A 1 183 ? 53.293 -16.789 -4.615 1.00 52.06 183 ALA A C 1
ATOM 1380 O O . ALA A 1 183 ? 54.338 -16.939 -3.981 1.00 52.06 183 ALA A O 1
ATOM 1381 N N . ARG A 1 184 ? 52.346 -15.931 -4.222 1.00 44.72 184 ARG A N 1
ATOM 1382 C CA . ARG A 1 184 ? 52.282 -15.339 -2.881 1.00 44.72 184 ARG A CA 1
ATOM 1383 C C . ARG A 1 184 ? 50.843 -15.446 -2.384 1.00 44.72 184 ARG A C 1
ATOM 1385 O O . ARG A 1 184 ? 49.919 -15.067 -3.096 1.00 44.72 184 ARG A O 1
ATOM 1392 N N . GLY A 1 185 ? 50.674 -16.041 -1.204 1.00 49.69 185 GLY A N 1
ATOM 1393 C CA . GLY A 1 185 ? 49.374 -16.364 -0.619 1.00 49.69 185 GLY A CA 1
ATOM 1394 C C . GLY A 1 185 ? 48.472 -15.142 -0.454 1.00 49.69 185 GLY A C 1
ATOM 1395 O O . GLY A 1 185 ? 48.930 -14.062 -0.082 1.00 49.69 185 GLY A O 1
ATOM 1396 N N . TYR A 1 186 ? 47.184 -15.334 -0.731 1.00 49.31 186 TYR A N 1
ATOM 1397 C CA . TYR A 1 186 ? 46.171 -14.295 -0.593 1.00 49.31 186 TYR A CA 1
ATOM 1398 C C . TYR A 1 186 ? 45.628 -14.260 0.841 1.00 49.31 186 TYR A C 1
ATOM 1400 O O . TYR A 1 186 ? 45.263 -15.311 1.377 1.00 49.31 186 TYR A O 1
ATOM 1408 N N . PRO A 1 187 ? 45.506 -13.077 1.468 1.00 44.12 187 PRO A N 1
ATOM 1409 C CA . PRO A 1 187 ? 44.731 -12.946 2.686 1.00 44.12 187 PRO A CA 1
ATOM 1410 C C . PRO A 1 187 ? 43.248 -13.065 2.324 1.00 44.12 187 PRO A C 1
ATOM 1412 O O . PRO A 1 187 ? 42.730 -12.328 1.482 1.00 44.12 187 PRO A O 1
ATOM 1415 N N . LYS A 1 188 ? 42.559 -14.004 2.972 1.00 46.47 188 LYS A N 1
ATOM 1416 C CA . LYS A 1 188 ? 41.101 -14.120 2.943 1.00 46.47 188 LYS A CA 1
ATOM 1417 C C . LYS A 1 188 ? 40.534 -12.851 3.585 1.00 46.47 188 LYS A C 1
ATOM 1419 O O . LYS A 1 188 ? 40.607 -12.684 4.798 1.00 46.47 188 LYS A O 1
ATOM 1424 N N . ARG A 1 189 ? 40.070 -11.905 2.768 1.00 46.88 189 ARG A N 1
ATOM 1425 C CA . ARG A 1 189 ? 39.444 -10.673 3.253 1.00 46.88 189 ARG A CA 1
ATOM 1426 C C . ARG A 1 189 ? 37.994 -11.005 3.569 1.00 46.88 189 ARG A C 1
ATOM 1428 O O . ARG A 1 189 ? 37.238 -11.315 2.653 1.00 46.88 189 ARG A O 1
ATOM 1435 N N . ASP A 1 190 ? 37.637 -10.978 4.851 1.00 40.41 190 ASP A N 1
ATOM 1436 C CA . ASP A 1 190 ? 36.268 -11.185 5.316 1.00 40.41 190 ASP A CA 1
ATOM 1437 C C . ASP A 1 190 ? 35.337 -10.192 4.616 1.00 40.41 190 ASP A C 1
ATOM 1439 O O . ASP A 1 190 ? 35.264 -9.009 4.959 1.00 40.41 190 ASP A O 1
ATOM 1443 N N . THR A 1 191 ? 34.632 -10.667 3.592 1.00 47.69 191 THR A N 1
ATOM 1444 C CA . THR A 1 191 ? 33.512 -9.954 2.987 1.00 47.69 191 THR A CA 1
ATOM 1445 C C . THR A 1 191 ? 32.367 -10.081 3.979 1.00 47.69 191 THR A C 1
ATOM 1447 O O . THR A 1 191 ? 31.510 -10.955 3.878 1.00 47.69 191 THR A O 1
ATOM 1450 N N . ALA A 1 192 ? 32.420 -9.268 5.035 1.00 43.94 192 ALA A N 1
ATOM 1451 C CA . ALA A 1 192 ? 31.332 -9.123 5.981 1.00 43.94 192 ALA A CA 1
ATOM 1452 C C . ALA A 1 192 ? 30.089 -8.731 5.177 1.00 43.94 192 ALA A C 1
ATOM 1454 O O . ALA A 1 192 ? 29.965 -7.589 4.731 1.00 43.94 192 ALA A O 1
ATOM 1455 N N . GLY A 1 193 ? 29.211 -9.709 4.937 1.00 50.44 193 GLY A N 1
ATOM 1456 C CA . GLY A 1 193 ? 27.958 -9.505 4.231 1.00 50.44 193 GLY A CA 1
ATOM 1457 C C . GLY A 1 193 ? 27.258 -8.299 4.837 1.00 50.44 193 GLY A C 1
ATOM 1458 O O . GLY A 1 193 ? 27.057 -8.247 6.054 1.00 50.44 193 GLY A O 1
ATOM 1459 N N . GLN A 1 194 ? 26.949 -7.303 4.005 1.00 56.88 194 GLN A N 1
ATOM 1460 C CA . GLN A 1 194 ? 26.159 -6.148 4.410 1.00 56.88 194 GLN A CA 1
ATOM 1461 C C . GLN A 1 194 ? 24.798 -6.668 4.882 1.00 56.88 194 GLN A C 1
ATOM 1463 O O . GLN A 1 194 ? 23.879 -6.853 4.091 1.00 56.88 194 GLN A O 1
ATOM 1468 N N . ARG A 1 195 ? 24.675 -6.964 6.182 1.00 65.81 195 ARG A N 1
ATOM 1469 C CA . ARG A 1 195 ? 23.403 -7.351 6.785 1.00 65.81 195 ARG A CA 1
ATOM 1470 C C . ARG A 1 195 ? 22.450 -6.183 6.588 1.00 65.81 195 ARG A C 1
ATOM 1472 O O . ARG A 1 195 ? 22.699 -5.089 7.101 1.00 65.81 195 ARG A O 1
ATOM 1479 N N . VAL A 1 196 ? 21.376 -6.417 5.842 1.00 73.44 196 VAL A N 1
ATOM 1480 C CA . VAL A 1 196 ? 20.291 -5.448 5.690 1.00 73.44 196 VAL A CA 1
ATOM 1481 C C . VAL A 1 196 ? 19.776 -5.109 7.076 1.00 73.44 196 VAL A C 1
ATOM 1483 O O . VAL A 1 196 ? 19.346 -5.985 7.828 1.00 73.44 196 VAL A O 1
ATOM 1486 N N . LYS A 1 197 ? 19.847 -3.831 7.441 1.00 83.31 197 LYS A N 1
ATOM 1487 C CA . LYS A 1 197 ? 19.287 -3.360 8.702 1.00 83.31 197 LYS A CA 1
ATOM 1488 C C . LYS A 1 197 ? 17.781 -3.209 8.500 1.00 83.31 197 LYS A C 1
ATOM 1490 O O . LYS A 1 197 ? 17.347 -2.284 7.828 1.00 83.31 197 LYS A O 1
ATOM 1495 N N . ILE A 1 198 ? 17.002 -4.118 9.082 1.00 85.31 198 ILE A N 1
ATOM 1496 C CA . ILE A 1 198 ? 15.534 -4.131 8.961 1.00 85.31 198 ILE A CA 1
ATOM 1497 C C . ILE A 1 198 ? 14.895 -3.024 9.815 1.00 85.31 198 ILE A C 1
ATOM 1499 O O . ILE A 1 198 ? 13.916 -2.408 9.413 1.00 85.31 198 ILE A O 1
ATOM 1503 N N . TRP A 1 199 ? 15.478 -2.720 10.979 1.00 85.81 199 TRP A N 1
ATOM 1504 C CA . TRP A 1 199 ? 14.924 -1.730 11.910 1.00 85.81 199 TRP A CA 1
ATOM 1505 C C . TRP A 1 199 ? 14.769 -0.311 11.326 1.00 85.81 199 TRP A C 1
ATOM 1507 O O . TRP A 1 199 ? 13.697 0.267 11.496 1.00 85.81 199 TRP A O 1
ATOM 1517 N N . PRO A 1 200 ? 15.763 0.255 10.608 1.00 86.69 200 PRO A N 1
ATOM 1518 C CA . PRO A 1 200 ? 15.586 1.520 9.896 1.00 86.69 200 PRO A CA 1
ATOM 1519 C C . PRO A 1 200 ? 14.395 1.520 8.937 1.00 86.69 200 PRO A C 1
ATOM 1521 O O . PRO A 1 200 ? 13.668 2.498 8.909 1.00 86.69 200 PRO A O 1
ATOM 1524 N N . ILE A 1 201 ? 14.145 0.413 8.234 1.00 81.12 201 ILE A N 1
ATOM 1525 C CA . ILE A 1 201 ? 13.053 0.295 7.256 1.00 81.12 201 ILE A CA 1
ATOM 1526 C C . ILE A 1 201 ? 11.699 0.360 7.958 1.00 81.12 201 ILE A C 1
ATOM 1528 O O . ILE A 1 201 ? 10.827 1.126 7.564 1.00 81.12 201 ILE A O 1
ATOM 1532 N N . ILE A 1 202 ? 11.536 -0.420 9.031 1.00 83.81 202 ILE A N 1
ATOM 1533 C CA . ILE A 1 202 ? 10.309 -0.398 9.838 1.00 83.81 202 ILE A CA 1
ATOM 1534 C C . ILE A 1 202 ? 10.095 1.009 10.404 1.00 83.81 202 ILE A C 1
ATOM 1536 O O . ILE A 1 202 ? 8.990 1.540 10.351 1.00 83.81 202 ILE A O 1
ATOM 1540 N N . LYS A 1 203 ? 11.162 1.643 10.902 1.00 86.94 203 LYS A N 1
ATOM 1541 C CA . LYS A 1 203 ? 11.105 3.006 11.433 1.00 86.94 203 LYS A CA 1
ATOM 1542 C C . LYS A 1 203 ? 10.715 4.030 10.361 1.00 86.94 203 LYS A C 1
ATOM 1544 O O . LYS A 1 203 ? 9.865 4.866 10.632 1.00 86.94 203 LYS A O 1
ATOM 1549 N N . GLU A 1 204 ? 11.311 3.971 9.175 1.00 84.12 204 GLU A N 1
ATOM 1550 C CA . GLU A 1 204 ? 11.012 4.868 8.051 1.00 84.12 204 GLU A CA 1
ATOM 1551 C C . GLU A 1 204 ? 9.580 4.683 7.544 1.00 84.12 204 GLU A C 1
ATOM 1553 O O . GLU A 1 204 ? 8.886 5.667 7.305 1.00 84.12 204 GLU A O 1
ATOM 1558 N N . SER A 1 205 ? 9.110 3.437 7.459 1.00 81.31 205 SER A N 1
ATOM 1559 C CA . SER A 1 205 ? 7.725 3.109 7.114 1.00 81.31 205 SER A CA 1
ATOM 1560 C C . SER A 1 205 ? 6.754 3.713 8.137 1.00 81.31 205 SER A C 1
ATOM 1562 O O . SER A 1 205 ? 5.875 4.485 7.760 1.00 81.31 205 SER A O 1
ATOM 1564 N N . LEU A 1 206 ? 6.978 3.501 9.441 1.00 82.75 206 LEU A N 1
ATOM 1565 C CA . LEU A 1 206 ? 6.163 4.103 10.508 1.00 82.75 206 LEU A CA 1
ATOM 1566 C C . LEU A 1 206 ? 6.193 5.642 10.502 1.00 82.75 206 LEU A C 1
ATOM 1568 O O . LEU A 1 206 ? 5.190 6.277 10.826 1.00 82.75 206 LEU A O 1
ATOM 1572 N N . GLN A 1 207 ? 7.323 6.245 10.122 1.00 84.31 207 GLN A N 1
ATOM 1573 C CA . GLN A 1 207 ? 7.479 7.697 9.961 1.00 84.31 207 GLN A CA 1
ATOM 1574 C C . GLN A 1 207 ? 6.845 8.242 8.672 1.00 84.31 207 GLN A C 1
ATOM 1576 O O . GLN A 1 207 ? 6.763 9.460 8.497 1.00 84.31 207 GLN A O 1
ATOM 1581 N N . GLY A 1 208 ? 6.394 7.369 7.771 1.00 83.38 208 GLY A N 1
ATOM 1582 C CA . GLY A 1 208 ? 5.652 7.755 6.584 1.00 83.38 208 GLY A CA 1
ATOM 1583 C C . GLY A 1 208 ? 4.357 8.468 6.963 1.00 83.38 208 GLY A C 1
ATOM 1584 O O . GLY A 1 208 ? 3.637 8.040 7.866 1.00 83.38 208 GLY A O 1
ATOM 1585 N N . SER A 1 209 ? 4.034 9.546 6.245 1.00 83.25 209 SER A N 1
ATOM 1586 C CA . SER A 1 209 ? 2.854 10.373 6.527 1.00 83.25 209 SER A CA 1
ATOM 1587 C C . SER A 1 209 ? 1.557 9.565 6.545 1.00 83.25 209 SER A C 1
ATOM 1589 O O . SER A 1 209 ? 0.689 9.830 7.370 1.00 83.25 209 SER A O 1
ATOM 1591 N N . ALA A 1 210 ? 1.446 8.559 5.675 1.00 81.81 210 ALA A N 1
ATOM 1592 C CA . ALA A 1 210 ? 0.282 7.691 5.590 1.00 81.81 210 ALA A CA 1
ATOM 1593 C C . ALA A 1 210 ? 0.111 6.800 6.834 1.00 81.81 210 ALA A C 1
ATOM 1595 O O . ALA A 1 210 ? -0.944 6.825 7.467 1.00 81.81 210 ALA A O 1
ATOM 1596 N N . LEU A 1 211 ? 1.156 6.055 7.216 1.00 85.31 211 LEU A N 1
ATOM 1597 C CA . LEU A 1 211 ? 1.131 5.197 8.406 1.00 85.31 211 LEU A CA 1
ATOM 1598 C C . LEU A 1 211 ? 0.970 6.016 9.683 1.00 85.31 211 LEU A C 1
ATOM 1600 O O . LEU A 1 211 ? 0.161 5.662 10.532 1.00 85.31 211 LEU A O 1
ATOM 1604 N N . SER A 1 212 ? 1.680 7.137 9.800 1.00 89.31 212 SER A N 1
ATOM 1605 C CA . SER A 1 212 ? 1.544 8.047 10.938 1.00 89.31 212 SER A CA 1
ATOM 1606 C C . SER A 1 212 ? 0.116 8.591 11.074 1.00 89.31 212 SER A C 1
ATOM 1608 O O . SER A 1 212 ? -0.417 8.611 12.180 1.00 89.31 212 SER A O 1
ATOM 1610 N N . ALA A 1 213 ? -0.525 8.988 9.969 1.00 90.12 213 ALA A N 1
ATOM 1611 C CA . ALA A 1 213 ? -1.911 9.459 9.965 1.00 90.12 213 ALA A CA 1
ATOM 1612 C C . ALA A 1 213 ? -2.898 8.361 10.381 1.00 90.12 213 ALA A C 1
ATOM 1614 O O . ALA A 1 213 ? -3.748 8.591 11.239 1.00 90.12 213 ALA A O 1
ATOM 1615 N N . LEU A 1 214 ? -2.749 7.157 9.820 1.00 88.81 214 LEU A N 1
ATOM 1616 C CA . LEU A 1 214 ? -3.586 6.011 10.165 1.00 88.81 214 LEU A CA 1
ATOM 1617 C C . LEU A 1 214 ? -3.430 5.625 11.641 1.00 88.81 214 LEU A C 1
ATOM 1619 O O . LEU A 1 214 ? -4.426 5.449 12.334 1.00 88.81 214 LEU A O 1
ATOM 1623 N N . LEU A 1 215 ? -2.194 5.521 12.137 1.00 90.31 215 LEU A N 1
ATOM 1624 C CA . LEU A 1 215 ? -1.903 5.173 13.531 1.00 90.31 215 LEU A CA 1
ATOM 1625 C C . LEU A 1 215 ? -2.405 6.239 14.505 1.00 90.31 215 LEU A C 1
ATOM 1627 O O . LEU A 1 215 ? -2.915 5.896 15.569 1.00 90.31 215 LEU A O 1
ATOM 1631 N N . LEU A 1 216 ? -2.297 7.520 14.140 1.00 91.19 216 LEU A N 1
ATOM 1632 C CA . LEU A 1 216 ? -2.897 8.607 14.906 1.00 91.19 216 LEU A CA 1
ATOM 1633 C C . LEU A 1 216 ? -4.422 8.461 14.954 1.00 91.19 216 LEU A C 1
ATOM 1635 O O . LEU A 1 216 ? -4.996 8.542 16.036 1.00 91.19 216 LEU A O 1
ATOM 1639 N N . GLY A 1 217 ? -5.066 8.198 13.813 1.00 89.69 217 GLY A N 1
ATOM 1640 C CA . GLY A 1 217 ? -6.499 7.913 13.742 1.00 89.69 217 GLY A CA 1
ATOM 1641 C C . GLY A 1 217 ? -6.895 6.734 14.633 1.00 89.69 217 GLY A C 1
ATOM 1642 O O . GLY A 1 217 ? -7.789 6.878 15.458 1.00 89.69 217 GLY A O 1
ATOM 1643 N N . LEU A 1 218 ? -6.177 5.609 14.543 1.00 89.62 218 LEU A N 1
ATOM 1644 C CA . LEU A 1 218 ? -6.400 4.414 15.368 1.00 89.62 218 LEU A CA 1
ATOM 1645 C C . LEU A 1 218 ? -6.293 4.730 16.861 1.00 89.62 218 LEU A C 1
ATOM 1647 O O . LEU A 1 218 ? -7.177 4.370 17.634 1.00 89.62 218 LEU A O 1
ATOM 1651 N N . ALA A 1 219 ? -5.238 5.437 17.271 1.00 90.81 219 ALA A N 1
ATOM 1652 C CA . ALA A 1 219 ? -5.040 5.822 18.664 1.00 90.81 219 ALA A CA 1
ATOM 1653 C C . ALA A 1 219 ? -6.170 6.728 19.169 1.00 90.81 219 ALA A C 1
ATOM 1655 O O . ALA A 1 219 ? -6.671 6.521 20.272 1.00 90.81 219 ALA A O 1
ATOM 1656 N N . LEU A 1 220 ? -6.602 7.699 18.363 1.00 90.19 220 LEU A N 1
ATOM 1657 C CA . LEU A 1 220 ? -7.748 8.542 18.694 1.00 90.19 220 LEU A CA 1
ATOM 1658 C C . LEU A 1 220 ? -9.034 7.706 18.796 1.00 90.19 220 LEU A C 1
ATOM 1660 O O . LEU A 1 220 ? -9.753 7.831 19.779 1.00 90.19 220 LEU A O 1
ATOM 1664 N N . GLY A 1 221 ? -9.285 6.780 17.869 1.00 87.94 221 GLY A N 1
ATOM 1665 C CA . GLY A 1 221 ? -10.473 5.914 17.899 1.00 87.94 221 GLY A CA 1
ATOM 1666 C C . GLY A 1 221 ? -10.555 5.052 19.149 1.00 87.94 221 GLY A C 1
ATOM 1667 O O . GLY A 1 221 ? -11.6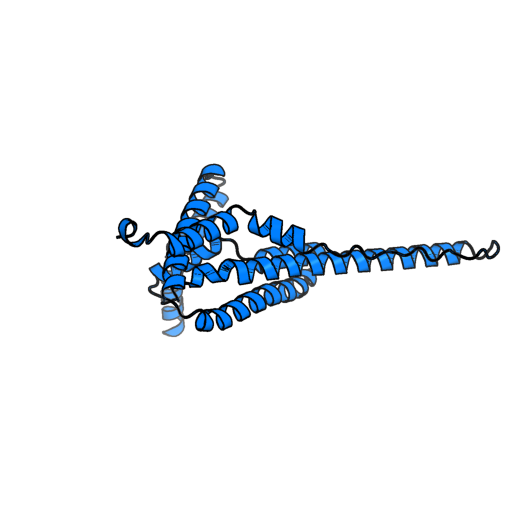09 4.951 19.769 1.00 87.94 221 GLY A O 1
ATOM 1668 N N . ILE A 1 222 ? -9.417 4.511 19.579 1.00 87.75 222 ILE A N 1
ATOM 1669 C CA . ILE A 1 222 ? -9.330 3.693 20.791 1.00 87.75 222 ILE A CA 1
ATOM 1670 C C . ILE A 1 222 ? -9.517 4.546 22.058 1.00 87.75 222 ILE A C 1
ATOM 1672 O O . ILE A 1 222 ? -10.124 4.086 23.026 1.00 87.75 222 ILE A O 1
ATOM 1676 N N . LEU A 1 223 ? -8.980 5.772 22.085 1.00 88.75 223 LEU A N 1
ATOM 1677 C CA . LEU A 1 223 ? -8.840 6.557 23.317 1.00 88.75 223 LEU A CA 1
ATOM 1678 C C . LEU A 1 223 ? -9.918 7.627 23.529 1.00 88.75 223 LEU A C 1
ATOM 1680 O O . LEU A 1 223 ? -10.207 7.951 24.681 1.00 88.75 223 LEU A O 1
ATOM 1684 N N . THR A 1 224 ? -10.480 8.218 22.471 1.00 82.56 224 THR A N 1
ATOM 1685 C CA . THR A 1 224 ? -11.213 9.493 22.585 1.00 82.56 224 THR A CA 1
ATOM 1686 C C . THR A 1 224 ? -12.729 9.409 22.437 1.00 82.56 224 THR A C 1
ATOM 1688 O O . THR A 1 224 ? -13.350 10.465 22.454 1.00 82.56 224 THR A O 1
ATOM 1691 N N . GLN A 1 225 ? -13.334 8.218 22.332 1.00 74.00 225 GLN A N 1
ATOM 1692 C CA . GLN A 1 225 ? -14.787 8.060 22.095 1.00 74.00 225 GLN A CA 1
ATOM 1693 C C . GLN A 1 225 ? -15.321 9.063 21.045 1.00 74.00 225 GLN A C 1
ATOM 1695 O O . GLN A 1 225 ? -16.140 9.939 21.357 1.00 74.00 225 GLN A O 1
ATOM 1700 N N . PRO A 1 226 ? -14.771 9.042 19.818 1.00 71.19 226 PRO A N 1
ATOM 1701 C CA . PRO A 1 226 ? -15.060 10.058 18.813 1.00 71.19 226 PRO A CA 1
ATOM 1702 C C . PRO A 1 226 ? -16.473 9.926 18.219 1.00 71.19 226 PRO A C 1
ATOM 1704 O O . PRO A 1 226 ? -16.837 10.759 17.392 1.00 71.19 226 PRO A O 1
ATOM 1707 N N . GLU A 1 227 ? -17.275 8.941 18.650 1.00 67.38 227 GLU A N 1
ATOM 1708 C CA . GLU A 1 227 ? -18.641 8.696 18.165 1.00 67.38 227 GLU A CA 1
ATOM 1709 C C . GLU A 1 227 ? -19.503 9.967 18.287 1.00 67.38 227 GLU A C 1
ATOM 1711 O O . GLU A 1 227 ? -20.276 10.293 17.397 1.00 67.38 227 GLU A O 1
ATOM 1716 N N . ARG A 1 228 ? -19.259 10.787 19.322 1.00 62.53 228 ARG A N 1
ATOM 1717 C CA . ARG A 1 228 ? -19.950 12.072 19.557 1.00 62.53 228 ARG A CA 1
ATOM 1718 C C . ARG A 1 228 ? -19.723 13.153 18.490 1.00 62.53 228 ARG A C 1
ATOM 1720 O O . ARG A 1 228 ? -20.349 14.206 18.574 1.00 62.53 228 ARG A O 1
ATOM 1727 N N . VAL A 1 229 ? -18.772 12.954 17.579 1.00 62.03 229 VAL A N 1
ATOM 1728 C CA . VAL A 1 229 ? -18.413 13.890 16.497 1.00 62.03 229 VAL A CA 1
ATOM 1729 C C . VAL A 1 229 ? -18.627 13.248 15.115 1.00 62.03 229 VAL A C 1
ATOM 1731 O O . VAL A 1 229 ? -18.498 13.933 14.104 1.00 62.03 229 VAL A O 1
ATOM 1734 N N . TYR A 1 230 ? -18.907 11.940 15.068 1.00 53.44 230 TYR A N 1
ATOM 1735 C CA . TYR A 1 230 ? -19.122 11.176 13.835 1.00 53.44 230 TYR A CA 1
ATOM 1736 C C . TYR A 1 230 ? -20.585 11.144 13.381 1.00 53.44 230 TYR A C 1
ATOM 1738 O O . TYR A 1 230 ? -20.809 11.044 12.174 1.00 53.44 230 TYR A O 1
ATOM 1746 N N . ASP A 1 231 ? -21.529 11.241 14.322 1.00 45.06 231 ASP A N 1
ATOM 1747 C CA . ASP A 1 231 ? -22.971 11.401 14.066 1.00 45.06 231 ASP A CA 1
ATOM 1748 C C . ASP A 1 231 ? -23.344 12.858 13.733 1.00 45.06 231 ASP A C 1
ATOM 1750 O O . ASP A 1 231 ? -24.191 13.065 12.830 1.00 45.06 231 ASP A O 1
#